Protein AF-A0A6B1E5H9-F1 (afdb_monomer_lite)

Sequence (267 aa):
MAIDSIIEFDCAPKRALSAAGIVQRLKERAQAESVIASHRASDDQRPIAEMHFEFSRSTPGNPGAIQLIAVSDVLEYASDLDDYARHCQACPASRGIAYGCVGFVRYPISALAENWLLERLPVPDEPLVWLLLKQGIQKLGYDGASLRALRQSDANRSYFELAAAPRRRLGELRVSGDQALEMILGVGERIIPNHSGILLLFFGAIDRDLEAQQIQEISSYAPDIRQRAAFTLDLPANPDGCIRELAALFHALYVAWKLNVPLFIDA

Secondary structure (DSSP, 8-state):
-EEEEEE----HHHHHH-HHHHHHHHHHHHHHHHHHHHHHHTT----GGG-EEEEE--BTTB---EEEEEHHHHHHHHHHHHHHHGGGTT-GGGTTSTTTTEEEEESSBPHHHHHHHHHHS--TTSHHHHHHHHHHHHHHT--SHHHHHHHHSTTHHHHBS-SS--EEEETTEEEEHHHHHHHHHTT-SEE-HHHHHHHHHHTTSS-----HHHHHHHHTT-HHHHHHPPP--PPPSS--HHHHHHHHHHHHHHHHHHHT-PEEEE-

pLDDT: mean 91.17, std 8.91, range [44.0, 98.44]

Radius of gyration: 20.64 Å; chains: 1; bounding box: 45×46×61 Å

Foldseek 3Di:
DWKKKAQPDDFPCCVVQNPVSLVQLVVLLVVLVVQVVVCVVVVNPDDQQPDWDWDWDDDPPDRGDTDIDRSVVSVVSSCSQVVCQVRLCPPLCLVRGRRLSMAIFAPQQEPQQLVLQQVQFDACVLVLLNVVVVCCCVVVVLPLPVVLVCLVDPCNRGHHPDSAWDWDDRDPDIDTSSSSVCLVAVPDQKDFLLSLLSNCQRRVQWDSPDDPVLNVCSNDVNLVSLVPIHGDHDDDPDHDPNNVRVSSVNVSSSSSNNVRTIMGIDD

Structure (mmCIF, N/CA/C/O backbone):
data_AF-A0A6B1E5H9-F1
#
_entry.id   AF-A0A6B1E5H9-F1
#
loop_
_atom_site.group_PDB
_atom_site.id
_atom_site.type_symbol
_atom_site.label_atom_id
_atom_site.label_alt_id
_atom_site.label_comp_id
_atom_site.label_asym_id
_atom_site.label_entity_id
_atom_site.label_seq_id
_atom_site.pdbx_PDB_ins_code
_atom_site.Cartn_x
_atom_site.Cartn_y
_atom_site.Cartn_z
_atom_site.occupancy
_atom_site.B_iso_or_equiv
_atom_site.auth_seq_id
_atom_site.auth_comp_id
_atom_site.auth_asym_id
_atom_site.auth_atom_id
_atom_site.pdbx_PDB_model_num
ATOM 1 N N . MET A 1 1 ? 3.472 8.662 -11.910 1.00 78.75 1 MET A N 1
ATOM 2 C CA . MET A 1 1 ? 3.939 8.750 -10.509 1.00 78.75 1 MET A CA 1
ATOM 3 C C . MET A 1 1 ? 3.115 7.783 -9.677 1.00 78.75 1 MET A C 1
ATOM 5 O O . MET A 1 1 ? 1.982 7.502 -10.060 1.00 78.75 1 MET A O 1
ATOM 9 N N . ALA A 1 2 ? 3.685 7.238 -8.611 1.00 91.62 2 ALA A N 1
ATOM 10 C CA . ALA A 1 2 ? 3.017 6.278 -7.743 1.00 91.62 2 ALA A CA 1
ATOM 11 C C . ALA A 1 2 ? 3.593 6.387 -6.332 1.00 91.62 2 ALA A C 1
ATOM 13 O O . ALA A 1 2 ? 4.738 6.809 -6.188 1.00 91.62 2 ALA A O 1
ATOM 14 N N . ILE A 1 3 ? 2.799 5.977 -5.352 1.00 93.94 3 ILE A N 1
ATOM 15 C CA . ILE A 1 3 ? 3.240 5.703 -3.992 1.00 93.94 3 ILE A CA 1
ATOM 16 C C . ILE A 1 3 ? 3.865 4.315 -4.002 1.00 93.94 3 ILE A C 1
ATOM 18 O O . ILE A 1 3 ? 3.159 3.347 -4.298 1.00 93.94 3 ILE A O 1
ATOM 22 N N . ASP A 1 4 ? 5.144 4.193 -3.678 1.00 95.25 4 ASP A N 1
ATOM 23 C CA . ASP A 1 4 ? 5.790 2.893 -3.537 1.00 95.25 4 ASP A CA 1
ATOM 24 C C . ASP A 1 4 ? 5.669 2.386 -2.102 1.00 95.25 4 ASP A C 1
ATOM 26 O O . ASP A 1 4 ? 5.703 3.148 -1.138 1.00 95.25 4 ASP A O 1
ATOM 30 N N . SER A 1 5 ? 5.567 1.069 -1.952 1.00 96.81 5 SER A N 1
ATOM 31 C CA . SER A 1 5 ? 5.588 0.400 -0.655 1.00 96.81 5 SER A CA 1
ATOM 32 C C . SER A 1 5 ? 6.536 -0.789 -0.675 1.00 96.81 5 SER A C 1
ATOM 34 O O . SER A 1 5 ? 6.586 -1.540 -1.653 1.00 96.81 5 SER A O 1
ATOM 36 N N . ILE A 1 6 ? 7.302 -0.971 0.401 1.00 97.50 6 ILE A N 1
ATOM 37 C CA . ILE A 1 6 ? 8.282 -2.054 0.519 1.00 97.50 6 ILE A CA 1
ATOM 38 C C . ILE A 1 6 ? 8.228 -2.646 1.923 1.00 97.50 6 ILE A C 1
ATOM 40 O O . ILE A 1 6 ? 8.465 -1.960 2.913 1.00 97.50 6 ILE A O 1
ATOM 44 N N . ILE A 1 7 ? 7.983 -3.949 2.031 1.00 97.94 7 ILE A N 1
ATOM 45 C CA . ILE A 1 7 ? 8.100 -4.664 3.310 1.00 97.94 7 ILE A CA 1
ATOM 46 C C . ILE A 1 7 ? 9.591 -4.766 3.654 1.00 97.94 7 ILE A C 1
ATOM 48 O O . ILE A 1 7 ? 10.312 -5.435 2.917 1.00 97.94 7 ILE A O 1
ATOM 52 N N . GLU A 1 8 ? 10.090 -4.184 4.749 1.00 96.06 8 GLU A N 1
ATOM 53 C CA . GLU A 1 8 ? 11.527 -4.161 5.114 1.00 96.06 8 GLU A CA 1
ATOM 54 C C . GLU A 1 8 ? 12.036 -5.499 5.710 1.00 96.06 8 GLU A C 1
ATOM 56 O O . GLU A 1 8 ? 12.814 -5.545 6.656 1.00 96.06 8 GLU A O 1
ATOM 61 N N . PHE A 1 9 ? 11.608 -6.631 5.145 1.00 96.56 9 PHE A N 1
ATOM 62 C CA . PHE A 1 9 ? 12.118 -7.957 5.502 1.00 96.56 9 PHE A CA 1
ATOM 63 C C . PHE A 1 9 ? 13.526 -8.183 4.935 1.00 96.56 9 PHE A C 1
ATOM 65 O O . PHE A 1 9 ? 13.703 -8.087 3.715 1.00 96.56 9 PHE A O 1
ATOM 72 N N . ASP A 1 10 ? 14.493 -8.515 5.795 1.00 96.38 10 ASP A N 1
ATOM 73 C CA . ASP A 1 10 ? 15.880 -8.791 5.407 1.00 96.38 10 ASP A CA 1
ATOM 74 C C . ASP A 1 10 ? 15.991 -10.113 4.628 1.00 96.38 10 ASP A C 1
ATOM 76 O O . ASP A 1 10 ? 15.693 -11.199 5.128 1.00 96.38 10 ASP A O 1
ATOM 80 N N . CYS A 1 11 ? 16.417 -10.027 3.369 1.00 96.44 11 CYS A N 1
ATOM 81 C CA . CYS A 1 11 ? 16.539 -11.170 2.474 1.00 96.44 11 CYS A CA 1
ATOM 82 C C . CYS A 1 11 ? 17.721 -11.004 1.513 1.00 96.44 11 CYS A C 1
ATOM 84 O O . CYS A 1 11 ? 18.182 -9.892 1.252 1.00 96.44 11 CYS A O 1
ATOM 86 N N . ALA A 1 12 ? 18.198 -12.119 0.948 1.00 96.44 12 ALA A N 1
ATOM 87 C CA . ALA A 1 12 ? 19.352 -12.122 0.047 1.00 96.44 12 ALA A CA 1
ATOM 88 C C . ALA A 1 12 ? 19.237 -11.118 -1.125 1.00 96.44 12 ALA A C 1
ATOM 90 O O . ALA A 1 12 ? 20.191 -10.361 -1.307 1.00 96.44 12 ALA A O 1
ATOM 91 N N . PRO A 1 13 ? 18.095 -11.008 -1.844 1.00 96.19 13 PRO A N 1
ATOM 92 C CA . PRO A 1 13 ? 17.944 -10.007 -2.900 1.00 96.19 13 PRO A CA 1
ATOM 93 C C . PRO A 1 13 ? 18.160 -8.569 -2.412 1.00 96.19 13 PRO A C 1
ATOM 95 O O . PRO A 1 13 ? 18.855 -7.800 -3.063 1.00 96.19 13 PRO A O 1
ATOM 98 N N . LYS A 1 14 ? 17.614 -8.195 -1.245 1.00 96.50 14 LYS A N 1
ATOM 99 C CA . LYS A 1 14 ? 17.758 -6.829 -0.711 1.00 96.50 14 LYS A CA 1
ATOM 100 C C . LYS A 1 14 ? 19.159 -6.538 -0.198 1.00 96.50 14 LYS A C 1
ATOM 102 O O . LYS A 1 14 ? 19.592 -5.398 -0.292 1.00 96.50 14 LYS A O 1
ATOM 107 N N . ARG A 1 15 ? 19.880 -7.537 0.314 1.00 96.88 15 ARG A N 1
ATOM 108 C CA . ARG A 1 15 ? 21.292 -7.359 0.688 1.00 96.88 15 ARG A CA 1
ATOM 109 C C . ARG A 1 15 ? 22.194 -7.183 -0.531 1.00 96.88 15 ARG A C 1
ATOM 111 O O . ARG A 1 15 ? 23.156 -6.433 -0.450 1.00 96.88 15 ARG A O 1
ATOM 118 N N . ALA A 1 16 ? 21.877 -7.854 -1.638 1.00 97.00 16 ALA A N 1
ATOM 119 C CA . ALA A 1 16 ? 22.653 -7.763 -2.871 1.00 97.00 16 ALA A CA 1
ATOM 120 C C . ALA A 1 16 ? 22.344 -6.490 -3.677 1.00 97.00 16 ALA A C 1
ATOM 122 O O . ALA A 1 16 ? 23.260 -5.805 -4.117 1.00 97.00 16 ALA A O 1
ATOM 123 N N . LEU A 1 17 ? 21.059 -6.163 -3.850 1.00 96.19 17 LEU A N 1
ATOM 124 C CA . LEU A 1 17 ? 20.602 -5.123 -4.780 1.00 96.19 17 LEU A CA 1
ATOM 125 C C . LEU A 1 17 ? 20.075 -3.855 -4.096 1.00 96.19 17 LEU A C 1
ATOM 127 O O . LEU A 1 17 ? 19.784 -2.879 -4.785 1.00 96.19 17 LEU A O 1
ATOM 131 N N . SER A 1 18 ? 19.959 -3.840 -2.762 1.00 96.00 18 SER A N 1
ATOM 132 C CA . SER A 1 18 ? 19.206 -2.851 -1.966 1.00 96.00 18 SER A CA 1
ATOM 133 C C . SER A 1 18 ? 17.694 -2.839 -2.248 1.00 96.00 18 SER A C 1
ATOM 135 O O . SER A 1 18 ? 17.225 -3.267 -3.300 1.00 96.00 18 SER A O 1
ATOM 137 N N . ALA A 1 19 ? 16.896 -2.335 -1.301 1.00 93.19 19 ALA A N 1
ATOM 138 C CA . ALA A 1 19 ? 15.452 -2.180 -1.502 1.00 93.19 19 ALA A CA 1
ATOM 139 C C . ALA A 1 19 ? 15.137 -1.183 -2.634 1.00 93.19 19 ALA A C 1
ATOM 141 O O . ALA A 1 19 ? 14.366 -1.504 -3.536 1.00 93.19 19 ALA A O 1
ATOM 142 N N . ALA A 1 20 ? 15.790 -0.017 -2.627 1.00 91.94 20 ALA A N 1
ATOM 143 C CA . ALA A 1 20 ? 15.623 1.007 -3.658 1.00 91.94 20 ALA A CA 1
ATOM 144 C C . ALA A 1 20 ? 16.082 0.514 -5.042 1.00 91.94 20 ALA A C 1
ATOM 146 O O . ALA A 1 20 ? 15.391 0.729 -6.034 1.00 91.94 20 ALA A O 1
ATOM 147 N N . GLY A 1 21 ? 17.203 -0.211 -5.112 1.00 94.38 21 GLY A N 1
ATOM 148 C CA . GLY A 1 21 ? 17.705 -0.773 -6.369 1.00 94.38 21 GLY A CA 1
ATOM 149 C C . GLY A 1 21 ? 16.797 -1.852 -6.965 1.00 94.38 21 GLY A C 1
ATOM 150 O O . GLY A 1 21 ? 16.719 -1.958 -8.189 1.00 94.38 21 GLY A O 1
ATOM 151 N N . ILE A 1 22 ? 16.069 -2.610 -6.133 1.00 95.94 22 ILE A N 1
ATOM 152 C CA . ILE A 1 22 ? 15.014 -3.525 -6.600 1.00 95.94 22 ILE A CA 1
ATOM 153 C C . ILE A 1 22 ? 13.834 -2.737 -7.174 1.00 95.94 22 ILE A C 1
ATOM 155 O O . ILE A 1 22 ? 13.389 -3.045 -8.277 1.00 95.94 22 ILE A O 1
ATOM 159 N N . VAL A 1 23 ? 13.334 -1.720 -6.458 1.00 94.44 23 VAL A N 1
ATOM 160 C CA . VAL A 1 23 ? 12.215 -0.885 -6.939 1.00 94.44 23 VAL A CA 1
ATOM 161 C C . VAL A 1 23 ? 12.555 -0.236 -8.275 1.00 94.44 23 VAL A C 1
ATOM 163 O O . VAL A 1 23 ? 11.749 -0.301 -9.202 1.00 94.44 23 VAL A O 1
ATOM 166 N N . GLN A 1 24 ? 13.756 0.330 -8.398 1.00 93.25 24 GLN A N 1
ATOM 167 C CA . GLN A 1 24 ? 14.201 0.977 -9.627 1.00 93.25 24 GLN A CA 1
ATOM 168 C C . GLN A 1 24 ? 14.205 0.001 -10.810 1.00 93.25 24 GLN A C 1
ATOM 170 O O . GLN A 1 24 ? 13.576 0.285 -11.826 1.00 93.25 24 GLN A O 1
ATOM 175 N N . ARG A 1 25 ? 14.814 -1.184 -10.654 1.00 95.94 25 ARG A N 1
ATOM 176 C CA . ARG A 1 25 ? 14.842 -2.221 -11.702 1.00 95.94 25 ARG A CA 1
ATOM 177 C C . ARG A 1 25 ? 13.448 -2.707 -12.093 1.00 95.94 25 ARG A C 1
ATOM 179 O O . ARG A 1 25 ? 13.190 -2.930 -13.271 1.00 95.94 25 ARG A O 1
ATOM 186 N N . LEU A 1 26 ? 12.538 -2.862 -11.127 1.00 95.31 26 LEU A N 1
ATOM 187 C CA . LEU A 1 26 ? 11.151 -3.253 -11.409 1.00 95.31 26 LEU A CA 1
ATOM 188 C C . LEU A 1 26 ? 10.418 -2.180 -12.222 1.00 95.31 26 LEU A C 1
ATOM 190 O O . LEU A 1 26 ? 9.725 -2.513 -13.183 1.00 95.31 26 LEU A O 1
ATOM 194 N N . LYS A 1 27 ? 10.582 -0.901 -11.862 1.00 91.81 27 LYS A N 1
ATOM 195 C CA . LYS A 1 27 ? 9.988 0.225 -12.599 1.00 91.81 27 LYS A CA 1
ATOM 196 C C . LYS A 1 27 ? 10.536 0.318 -14.017 1.00 91.81 27 LYS A C 1
ATOM 198 O O . LYS A 1 27 ? 9.766 0.457 -14.961 1.00 91.81 27 LYS A O 1
ATOM 203 N N . GLU A 1 28 ? 11.849 0.211 -14.155 1.00 91.75 28 GLU A N 1
ATOM 204 C CA . GLU A 1 28 ? 12.548 0.251 -15.435 1.00 91.75 28 GLU A CA 1
ATOM 205 C C . GLU A 1 28 ? 12.142 -0.908 -16.352 1.00 91.75 28 GLU A C 1
ATOM 207 O O . GLU A 1 28 ? 11.804 -0.676 -17.513 1.00 91.75 28 GLU A O 1
ATOM 212 N N . ARG A 1 29 ? 12.053 -2.133 -15.817 1.00 94.38 29 ARG A N 1
ATOM 213 C CA . ARG A 1 29 ? 11.527 -3.296 -16.547 1.00 94.38 29 ARG A CA 1
ATOM 214 C C . ARG A 1 29 ? 10.095 -3.059 -17.023 1.00 94.38 29 ARG A C 1
ATOM 216 O O . ARG A 1 29 ? 9.818 -3.212 -18.208 1.00 94.38 29 ARG A O 1
ATOM 223 N N . ALA A 1 30 ? 9.203 -2.627 -16.129 1.00 92.00 30 ALA A N 1
ATOM 224 C CA . ALA A 1 30 ? 7.807 -2.357 -16.475 1.00 92.00 30 ALA A CA 1
ATOM 225 C C . ALA A 1 30 ? 7.672 -1.237 -17.525 1.00 92.00 30 ALA A C 1
ATOM 227 O O . ALA A 1 30 ? 6.811 -1.298 -18.406 1.00 92.00 30 ALA A O 1
ATOM 228 N N . GLN A 1 31 ? 8.531 -0.216 -17.461 1.00 89.81 31 GLN A N 1
ATOM 229 C CA . GLN A 1 31 ? 8.586 0.848 -18.461 1.00 89.81 31 GLN A CA 1
ATOM 230 C C . GLN A 1 31 ? 9.053 0.316 -19.821 1.00 89.81 31 GLN A C 1
ATOM 232 O O . GLN A 1 31 ? 8.395 0.588 -20.826 1.00 89.81 31 GLN A O 1
ATOM 237 N N . ALA A 1 32 ? 10.139 -0.458 -19.858 1.00 92.00 32 ALA A N 1
ATOM 238 C CA . ALA A 1 32 ? 10.649 -1.087 -21.075 1.00 92.00 32 ALA A CA 1
ATOM 239 C C . ALA A 1 32 ? 9.591 -1.993 -21.729 1.00 92.00 32 ALA A C 1
ATOM 241 O O . ALA A 1 32 ? 9.325 -1.872 -22.925 1.00 92.00 32 ALA A O 1
ATOM 242 N N . GLU A 1 33 ? 8.923 -2.838 -20.941 1.00 93.25 33 GLU A N 1
ATOM 243 C CA . GLU A 1 33 ? 7.838 -3.711 -21.406 1.00 93.25 33 GLU A CA 1
ATOM 244 C C . GLU A 1 33 ? 6.652 -2.915 -21.971 1.00 93.25 33 GLU A C 1
ATOM 246 O O . GLU A 1 33 ? 6.115 -3.270 -23.022 1.00 93.25 33 GLU A O 1
ATOM 251 N N . SER A 1 34 ? 6.273 -1.808 -21.324 1.00 90.69 34 SER A N 1
ATOM 252 C CA . SER A 1 34 ? 5.212 -0.913 -21.803 1.00 90.69 34 SER A CA 1
ATOM 253 C C . SER A 1 34 ? 5.567 -0.254 -23.143 1.00 90.69 34 SER A C 1
ATOM 255 O O . SER A 1 34 ? 4.739 -0.210 -24.057 1.00 90.69 34 SER A O 1
ATOM 257 N N . VAL A 1 35 ? 6.815 0.205 -23.299 1.00 89.62 35 VAL A N 1
ATOM 258 C CA . VAL A 1 35 ? 7.318 0.765 -24.566 1.00 89.62 35 VAL A CA 1
ATOM 259 C C . VAL A 1 35 ? 7.267 -0.292 -25.668 1.00 89.62 35 VAL A C 1
ATOM 261 O O . VAL A 1 35 ? 6.694 -0.035 -26.728 1.00 89.62 35 VAL A O 1
ATOM 264 N N . ILE A 1 36 ? 7.780 -1.499 -25.406 1.00 91.62 36 ILE A N 1
ATOM 265 C CA . ILE A 1 36 ? 7.728 -2.615 -26.362 1.00 91.62 36 ILE A CA 1
ATOM 266 C C . ILE A 1 36 ? 6.278 -2.899 -26.767 1.00 91.62 36 ILE A C 1
ATOM 268 O O . ILE A 1 36 ? 5.980 -2.971 -27.959 1.00 91.62 36 ILE A O 1
ATOM 272 N N . ALA A 1 37 ? 5.365 -3.019 -25.800 1.00 91.94 37 ALA A N 1
ATOM 273 C CA . ALA A 1 37 ? 3.955 -3.287 -26.069 1.00 91.94 37 ALA A CA 1
ATOM 274 C C . ALA A 1 37 ? 3.314 -2.202 -26.952 1.00 91.94 37 ALA A C 1
ATOM 276 O O . ALA A 1 37 ? 2.584 -2.530 -27.887 1.00 91.94 37 ALA A O 1
ATOM 277 N N . SER A 1 38 ? 3.630 -0.926 -26.710 1.00 90.31 38 SER A N 1
ATOM 278 C CA . SER A 1 38 ? 3.152 0.206 -27.516 1.00 90.31 38 SER A CA 1
ATOM 279 C C . SER A 1 38 ? 3.655 0.158 -28.968 1.00 90.31 38 SER A C 1
ATOM 281 O O . SER A 1 38 ? 2.870 0.315 -29.909 1.00 90.31 38 SER A O 1
ATOM 283 N N . HIS A 1 39 ? 4.945 -0.138 -29.172 1.00 89.50 39 HIS A N 1
ATOM 284 C CA . HIS A 1 39 ? 5.515 -0.323 -30.512 1.00 89.50 39 HIS A CA 1
ATOM 285 C C . HIS A 1 39 ? 4.840 -1.480 -31.253 1.00 89.50 39 HIS A C 1
ATOM 287 O O . HIS A 1 39 ? 4.402 -1.319 -32.393 1.00 89.50 39 HIS A O 1
ATOM 293 N N . ARG A 1 40 ? 4.677 -2.629 -30.588 1.00 91.94 40 ARG A N 1
ATOM 294 C CA . ARG A 1 40 ? 4.017 -3.801 -31.184 1.00 91.94 40 ARG A CA 1
ATOM 295 C C . ARG A 1 40 ? 2.547 -3.539 -31.513 1.00 91.94 40 ARG A C 1
ATOM 297 O O . ARG A 1 40 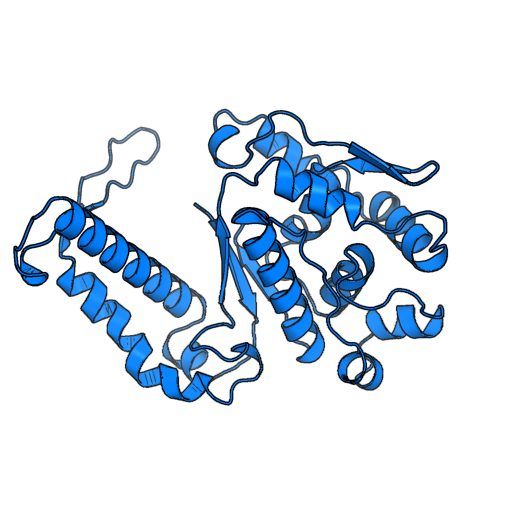? 2.079 -3.995 -32.550 1.00 91.94 40 ARG A O 1
ATOM 304 N N . ALA A 1 41 ? 1.835 -2.772 -30.687 1.00 92.81 41 ALA A N 1
ATOM 305 C CA . ALA A 1 41 ? 0.462 -2.349 -30.977 1.00 92.81 41 ALA A CA 1
ATOM 306 C C . ALA A 1 41 ? 0.364 -1.432 -32.212 1.00 92.81 41 ALA A C 1
ATOM 308 O O . ALA A 1 41 ? -0.686 -1.374 -32.848 1.00 92.81 41 ALA A O 1
ATOM 309 N N . SER A 1 42 ? 1.459 -0.756 -32.567 1.00 91.62 42 SER A N 1
ATOM 310 C CA . SER A 1 42 ? 1.578 0.096 -33.757 1.00 91.62 42 SER A CA 1
ATOM 311 C C . SER A 1 42 ? 2.140 -0.646 -34.982 1.00 91.62 42 SER A C 1
ATOM 313 O O . SER A 1 42 ? 2.529 -0.002 -35.951 1.00 91.62 42 SER A O 1
ATOM 315 N N . ASP A 1 43 ? 2.209 -1.983 -34.927 1.00 91.75 43 ASP A N 1
ATOM 316 C CA . ASP A 1 43 ? 2.815 -2.866 -35.938 1.00 91.75 43 ASP A CA 1
ATOM 317 C C . ASP A 1 43 ? 4.293 -2.560 -36.257 1.00 91.75 43 ASP A C 1
ATOM 319 O O . ASP A 1 43 ? 4.824 -2.892 -37.317 1.00 91.75 43 ASP A O 1
ATOM 323 N N . ASP A 1 44 ? 5.006 -1.942 -35.313 1.00 91.25 44 ASP A N 1
ATOM 324 C CA . ASP A 1 44 ? 6.452 -1.787 -35.403 1.00 91.25 44 ASP A CA 1
ATOM 325 C C . ASP A 1 44 ? 7.113 -3.111 -35.009 1.00 91.25 44 ASP A C 1
ATOM 327 O O . ASP A 1 44 ? 7.058 -3.518 -33.846 1.00 91.25 44 ASP A O 1
ATOM 331 N N . GLN A 1 45 ? 7.733 -3.790 -35.980 1.00 91.00 45 GLN A N 1
ATOM 332 C CA . GLN A 1 45 ? 8.385 -5.097 -35.816 1.00 91.00 45 GLN A CA 1
ATOM 333 C C . GLN A 1 45 ? 9.904 -5.006 -35.605 1.00 91.00 45 GLN A C 1
ATOM 335 O O . GLN A 1 45 ? 10.587 -6.033 -35.615 1.00 91.00 45 GLN A O 1
ATOM 340 N N . ARG A 1 46 ? 10.459 -3.805 -35.382 1.00 91.00 46 ARG A N 1
ATOM 341 C CA . ARG A 1 46 ? 11.905 -3.654 -35.155 1.00 91.00 46 ARG A CA 1
ATOM 342 C C . ARG A 1 46 ? 12.395 -4.487 -33.955 1.00 91.00 46 ARG A C 1
ATOM 344 O O . ARG A 1 46 ? 11.627 -4.712 -33.006 1.00 91.00 46 ARG A O 1
ATOM 351 N N . PRO A 1 47 ? 13.647 -4.977 -33.967 1.00 91.38 47 PRO A N 1
ATOM 352 C CA . PRO A 1 47 ? 14.259 -5.637 -32.815 1.00 91.38 47 PRO A CA 1
ATOM 353 C C . PRO A 1 47 ? 14.280 -4.736 -31.572 1.00 91.38 47 PRO A C 1
ATOM 355 O O . PRO A 1 47 ? 14.394 -3.520 -31.685 1.00 91.38 47 PRO A O 1
ATOM 358 N N . ILE A 1 48 ? 14.233 -5.332 -30.374 1.00 88.81 48 ILE A N 1
ATOM 359 C CA . ILE A 1 48 ? 14.275 -4.587 -29.096 1.00 88.81 48 ILE A CA 1
ATOM 360 C C . ILE A 1 48 ? 15.537 -3.712 -28.994 1.00 88.81 48 ILE A C 1
ATOM 362 O O . ILE A 1 48 ? 15.466 -2.601 -28.484 1.00 88.81 48 ILE A O 1
ATOM 366 N N . ALA A 1 49 ? 16.664 -4.175 -29.544 1.00 89.00 49 ALA A N 1
ATOM 367 C CA . ALA A 1 49 ? 17.926 -3.432 -29.584 1.00 89.00 49 ALA A CA 1
ATOM 368 C C . ALA A 1 49 ? 17.859 -2.115 -30.385 1.00 89.00 49 ALA A C 1
ATOM 370 O O . ALA A 1 49 ? 18.720 -1.258 -30.231 1.00 89.00 49 ALA A O 1
ATOM 371 N N . GLU A 1 50 ? 16.850 -1.940 -31.242 1.00 87.62 50 GLU A N 1
ATOM 372 C CA . GLU A 1 50 ? 16.643 -0.716 -32.027 1.00 87.62 50 GLU A CA 1
ATOM 373 C C . GLU A 1 50 ? 15.575 0.203 -31.411 1.00 87.62 50 GLU A C 1
ATOM 375 O O . GLU A 1 50 ? 15.350 1.321 -31.891 1.00 87.62 50 GLU A O 1
ATOM 380 N N . MET A 1 51 ? 14.903 -0.246 -30.346 1.00 88.94 51 MET A N 1
ATOM 381 C CA . MET A 1 51 ? 13.889 0.533 -29.646 1.00 88.94 51 MET A CA 1
ATOM 382 C C . MET A 1 51 ? 14.536 1.470 -28.634 1.00 88.94 51 MET A C 1
ATOM 384 O O . MET A 1 51 ? 15.403 1.080 -27.852 1.00 88.94 51 MET A O 1
ATOM 388 N N . HIS A 1 52 ? 14.058 2.708 -28.625 1.00 86.06 52 HIS A N 1
ATOM 389 C CA . HIS A 1 52 ? 14.534 3.750 -27.733 1.00 86.06 52 HIS A CA 1
ATOM 390 C C . HIS A 1 52 ? 13.349 4.533 -27.187 1.00 86.06 52 HIS A C 1
ATOM 392 O O . HIS A 1 52 ? 12.324 4.658 -27.859 1.00 86.06 52 HIS A O 1
ATOM 398 N N . PHE A 1 53 ? 13.505 5.106 -26.001 1.00 85.12 53 PHE A N 1
ATOM 399 C CA . PHE A 1 53 ? 12.576 6.112 -25.503 1.00 85.12 53 PHE A CA 1
ATOM 400 C C . PHE A 1 53 ? 13.327 7.348 -25.024 1.00 85.12 53 PHE A C 1
ATOM 402 O O . PHE A 1 53 ? 14.476 7.291 -24.583 1.00 85.12 53 PHE A O 1
ATOM 409 N N . GLU A 1 54 ? 12.654 8.485 -25.148 1.00 82.00 54 GLU A N 1
ATOM 410 C CA . GLU A 1 54 ? 13.161 9.771 -24.702 1.00 82.00 54 GLU A CA 1
ATOM 411 C C . GLU A 1 54 ? 12.859 9.948 -23.217 1.00 82.00 54 GLU A C 1
ATOM 413 O O . GLU A 1 54 ? 11.701 9.953 -22.792 1.00 82.00 54 GLU A O 1
ATOM 418 N N . PHE A 1 55 ? 13.908 10.108 -22.418 1.00 74.12 55 PHE A N 1
ATOM 419 C CA . PHE A 1 55 ? 13.793 10.518 -21.030 1.00 74.12 55 PHE A CA 1
ATOM 420 C C . PHE A 1 55 ? 14.133 12.003 -20.932 1.00 74.12 55 PHE A C 1
ATOM 422 O O . PHE A 1 55 ? 15.269 12.412 -21.178 1.00 74.12 55 PHE A O 1
ATOM 429 N N . SER A 1 56 ? 13.148 12.827 -20.575 1.00 67.69 56 SER A N 1
ATOM 430 C CA . SER A 1 56 ? 13.365 14.242 -20.282 1.00 67.69 56 SER A CA 1
ATOM 431 C C . SER A 1 56 ? 13.221 14.481 -18.781 1.00 67.69 56 SER A C 1
ATOM 433 O O . SER A 1 56 ? 12.189 14.202 -18.170 1.00 67.69 56 SER A O 1
ATOM 435 N N . ARG A 1 57 ? 14.286 14.991 -18.153 1.00 59.03 57 ARG A N 1
ATOM 436 C CA . ARG A 1 57 ? 14.259 15.403 -16.746 1.00 59.03 57 ARG A CA 1
ATOM 437 C C . ARG A 1 57 ? 14.167 16.920 -16.678 1.00 59.03 57 ARG A C 1
ATOM 439 O O . ARG A 1 57 ? 15.180 17.611 -16.674 1.00 59.03 57 ARG A O 1
ATOM 446 N N . SER A 1 58 ? 12.948 17.438 -16.651 1.00 51.06 58 SER A N 1
ATOM 447 C CA . SER A 1 58 ? 12.703 18.875 -16.536 1.00 51.06 58 SER A CA 1
ATOM 448 C C . SER A 1 58 ? 12.886 19.326 -15.087 1.00 51.06 58 SER A C 1
ATOM 450 O O . SER A 1 58 ? 12.129 18.913 -14.209 1.00 51.06 58 SER A O 1
ATOM 452 N N . THR A 1 59 ? 13.871 20.184 -14.823 1.00 50.12 59 THR A N 1
ATOM 453 C CA . THR A 1 59 ? 13.943 20.976 -13.585 1.00 50.12 59 THR A CA 1
ATOM 454 C C . THR A 1 59 ? 13.339 22.364 -13.824 1.00 50.12 59 THR A C 1
ATOM 456 O O . THR A 1 59 ? 13.408 22.877 -14.944 1.00 50.12 59 THR A O 1
ATOM 459 N N . PRO A 1 60 ? 12.739 23.012 -12.807 1.00 44.00 60 PRO A N 1
ATOM 460 C CA . PRO A 1 60 ? 12.186 24.355 -12.974 1.00 44.00 60 PRO A CA 1
ATOM 461 C C . PRO A 1 60 ? 13.277 25.331 -13.446 1.00 44.00 60 PRO A C 1
ATOM 463 O O . PRO A 1 60 ? 14.267 25.535 -12.749 1.00 44.00 60 PRO A O 1
ATOM 466 N N . GLY A 1 61 ? 13.110 25.917 -14.637 1.00 54.34 61 GLY A N 1
ATOM 467 C CA . GLY A 1 61 ? 14.027 26.916 -15.207 1.00 54.34 61 GLY A CA 1
ATOM 468 C C . GLY A 1 61 ? 15.061 26.399 -16.215 1.00 54.34 61 GLY A C 1
ATOM 469 O O . GLY A 1 61 ? 15.760 27.219 -16.807 1.00 54.34 61 GLY A O 1
ATOM 470 N N . ASN A 1 62 ? 15.144 25.088 -16.464 1.00 56.31 62 ASN A N 1
ATOM 471 C CA . ASN A 1 62 ? 15.973 24.538 -17.539 1.00 56.31 62 ASN A CA 1
ATOM 472 C C . ASN A 1 62 ? 15.199 23.429 -18.273 1.00 56.31 62 ASN A C 1
ATOM 474 O O . ASN A 1 62 ? 14.878 22.418 -17.640 1.00 56.31 62 ASN A O 1
ATOM 478 N N . PRO A 1 63 ? 14.857 23.583 -19.569 1.00 57.22 63 PRO A N 1
ATOM 479 C CA . PRO A 1 63 ? 14.331 22.465 -20.341 1.00 57.22 63 PRO A CA 1
ATOM 480 C C . PRO A 1 63 ? 15.402 21.371 -20.348 1.00 57.22 63 PRO A C 1
ATOM 482 O O . PRO A 1 63 ? 16.482 21.545 -20.908 1.00 57.22 63 PRO A O 1
ATOM 485 N N . GLY A 1 64 ? 15.134 20.283 -19.626 1.00 58.16 64 GLY A N 1
ATOM 486 C CA . GLY A 1 64 ? 16.098 19.212 -19.416 1.00 58.16 64 GLY A CA 1
ATOM 487 C C . GLY A 1 64 ? 16.622 18.657 -20.735 1.00 58.16 64 GLY A C 1
ATOM 488 O O . GLY A 1 64 ? 15.895 18.602 -21.726 1.00 58.16 64 GLY A O 1
ATOM 489 N N . ALA A 1 65 ? 17.882 18.221 -20.739 1.00 66.56 65 ALA A N 1
ATOM 490 C CA . ALA A 1 65 ? 18.425 17.481 -21.868 1.00 66.56 65 ALA A CA 1
ATOM 491 C C . ALA A 1 65 ? 17.575 16.221 -22.099 1.00 66.56 65 ALA A C 1
ATOM 493 O O . ALA A 1 65 ? 17.334 15.453 -21.165 1.00 66.56 65 ALA A O 1
ATOM 494 N N . ILE A 1 66 ? 17.108 16.033 -23.335 1.00 74.69 66 ILE A N 1
ATOM 495 C CA . ILE A 1 66 ? 16.468 14.789 -23.757 1.00 74.69 66 ILE A CA 1
ATOM 496 C C . ILE A 1 66 ? 17.575 13.747 -23.873 1.00 74.69 66 ILE A C 1
ATOM 498 O O . ILE A 1 66 ? 18.481 13.888 -24.696 1.00 74.69 66 ILE A O 1
ATOM 502 N N . GLN A 1 67 ? 17.515 12.720 -23.032 1.00 80.00 67 GLN A N 1
ATOM 503 C CA . GLN A 1 67 ? 18.402 11.573 -23.129 1.00 80.00 67 GLN A CA 1
ATOM 504 C C . GLN A 1 67 ? 17.662 10.445 -23.841 1.00 80.00 67 GLN A C 1
ATOM 506 O O . GLN A 1 67 ? 16.589 10.023 -23.411 1.00 80.00 67 GLN A O 1
ATOM 511 N N . LEU A 1 68 ? 18.238 9.963 -24.938 1.00 83.19 68 LEU A N 1
ATOM 512 C CA . LEU A 1 68 ? 17.755 8.773 -25.622 1.00 83.19 68 LEU A CA 1
ATOM 513 C C . LEU A 1 68 ? 18.281 7.545 -24.865 1.00 83.19 68 LEU A C 1
ATOM 515 O O . LEU A 1 68 ? 19.495 7.403 -24.711 1.00 83.19 68 LEU A O 1
ATOM 519 N N . ILE A 1 69 ? 17.389 6.690 -24.367 1.00 86.00 69 ILE A N 1
ATOM 520 C CA . ILE A 1 69 ? 17.753 5.466 -23.639 1.00 86.00 69 ILE A CA 1
ATOM 521 C C . ILE A 1 69 ? 17.341 4.260 -24.485 1.00 86.00 69 ILE A C 1
ATOM 523 O O . ILE A 1 69 ? 16.193 4.181 -24.931 1.00 86.00 69 ILE A O 1
ATOM 527 N N . ALA A 1 70 ? 18.275 3.336 -24.720 1.00 90.94 70 ALA A N 1
ATOM 528 C CA . ALA A 1 70 ? 18.004 2.092 -25.432 1.00 90.94 70 ALA A CA 1
ATOM 529 C C . ALA A 1 70 ? 17.237 1.115 -24.532 1.00 90.94 70 ALA A C 1
ATOM 531 O O . ALA A 1 70 ? 17.586 0.909 -23.369 1.00 90.94 70 ALA A O 1
ATOM 532 N N . VAL A 1 71 ? 16.189 0.489 -25.071 1.00 91.25 71 VAL A N 1
ATOM 533 C CA . VAL A 1 71 ? 15.360 -0.467 -24.316 1.00 91.25 71 VAL A CA 1
ATOM 534 C C . VAL A 1 71 ? 16.168 -1.702 -23.899 1.00 91.25 71 VAL A C 1
ATOM 536 O O . VAL A 1 71 ? 15.928 -2.252 -22.825 1.00 91.25 71 VAL A O 1
ATOM 539 N N . SER A 1 72 ? 17.147 -2.117 -24.710 1.00 92.38 72 SER A N 1
ATOM 540 C CA . SER A 1 72 ? 18.059 -3.223 -24.390 1.00 92.38 72 SER A CA 1
ATOM 541 C C . SER A 1 72 ? 18.819 -2.999 -23.088 1.00 92.38 72 SER A C 1
ATOM 543 O O . SER A 1 72 ? 18.840 -3.892 -22.249 1.00 92.38 72 SER A O 1
ATOM 545 N N . ASP A 1 73 ? 19.377 -1.805 -22.899 1.00 92.50 73 ASP A N 1
ATOM 546 C CA . ASP A 1 73 ? 20.240 -1.484 -21.758 1.00 92.50 73 ASP A CA 1
ATOM 547 C C . ASP A 1 73 ? 19.433 -1.505 -20.455 1.00 92.50 73 ASP A C 1
ATOM 549 O O . ASP A 1 73 ? 19.894 -1.973 -19.415 1.00 92.50 73 ASP A O 1
ATOM 553 N N . VAL A 1 74 ? 18.179 -1.049 -20.529 1.00 92.31 74 VAL A N 1
ATOM 554 C CA . VAL A 1 74 ? 17.227 -1.070 -19.412 1.00 92.31 74 VAL A CA 1
ATOM 555 C C . VAL A 1 74 ? 16.860 -2.505 -19.034 1.00 92.31 74 VAL A C 1
ATOM 557 O O . VAL A 1 74 ? 16.824 -2.849 -17.852 1.00 92.31 74 VAL A O 1
ATOM 560 N N . LEU A 1 75 ? 16.601 -3.363 -20.025 1.00 93.62 75 LEU A N 1
ATOM 561 C CA . LEU A 1 75 ? 16.301 -4.774 -19.775 1.00 93.62 75 LEU A CA 1
ATOM 562 C C . LEU A 1 75 ? 17.518 -5.531 -19.238 1.00 93.62 75 LEU A C 1
ATOM 564 O O . LEU A 1 75 ? 17.356 -6.358 -18.343 1.00 93.62 75 LEU A O 1
ATOM 568 N N . GLU A 1 76 ? 18.718 -5.230 -19.735 1.00 94.44 76 GLU A N 1
ATOM 569 C CA . GLU A 1 76 ? 19.969 -5.803 -19.236 1.00 94.44 76 GLU A CA 1
ATOM 570 C C . GLU A 1 76 ? 20.210 -5.403 -17.778 1.00 94.44 76 GLU A C 1
ATOM 572 O O . GLU A 1 76 ? 20.411 -6.272 -16.933 1.00 94.44 76 GLU A O 1
ATOM 577 N N . TYR A 1 77 ? 20.071 -4.122 -17.435 1.00 93.00 77 TYR A N 1
ATOM 578 C CA . TYR A 1 77 ? 20.171 -3.671 -16.046 1.00 93.00 77 TYR A CA 1
ATOM 579 C C . TYR A 1 77 ? 19.117 -4.318 -15.133 1.00 93.00 77 TYR A C 1
ATOM 581 O O . TYR A 1 77 ? 19.396 -4.703 -13.992 1.00 93.00 77 TYR A O 1
ATOM 589 N N . ALA A 1 78 ? 17.889 -4.472 -15.632 1.00 95.19 78 ALA A N 1
ATOM 590 C CA . ALA A 1 78 ? 16.835 -5.136 -14.885 1.00 95.19 78 ALA A CA 1
ATOM 591 C C . ALA A 1 78 ? 17.045 -6.654 -14.767 1.00 95.19 78 ALA A C 1
ATOM 593 O O . ALA A 1 78 ? 16.447 -7.253 -13.871 1.00 95.19 78 ALA A O 1
ATOM 594 N N . SER A 1 79 ? 17.847 -7.285 -15.632 1.00 94.88 79 SER A N 1
ATOM 595 C CA . SER A 1 79 ? 18.081 -8.739 -15.642 1.00 94.88 79 SER A CA 1
ATOM 596 C C . SER A 1 79 ? 18.763 -9.248 -14.368 1.00 94.88 79 SER A C 1
ATOM 598 O O . SER A 1 79 ? 18.523 -10.388 -13.978 1.00 94.88 79 SER A O 1
ATOM 600 N N . ASP A 1 80 ? 19.454 -8.374 -13.622 1.00 94.31 80 ASP A N 1
ATOM 601 C CA . ASP A 1 80 ? 19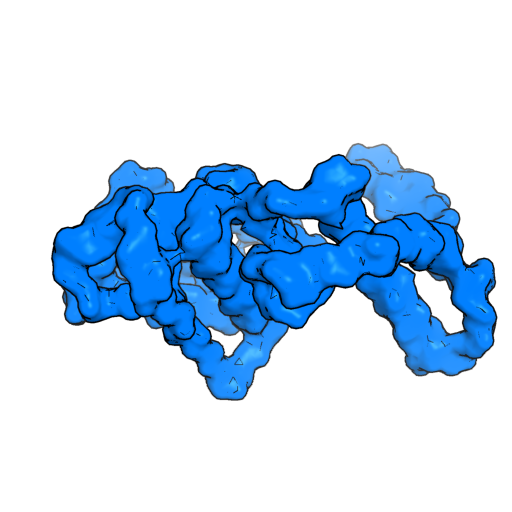.955 -8.655 -12.266 1.00 94.31 80 ASP A CA 1
ATOM 602 C C . ASP A 1 80 ? 18.869 -9.242 -11.343 1.00 94.31 80 ASP A C 1
ATOM 604 O O . ASP A 1 80 ? 19.162 -9.995 -10.416 1.00 94.31 80 ASP A O 1
ATOM 608 N N . LEU A 1 81 ? 17.592 -8.895 -11.554 1.00 95.81 81 LEU A N 1
ATOM 609 C CA . LEU A 1 81 ? 16.486 -9.446 -10.766 1.00 95.81 81 LEU A CA 1
ATOM 610 C C . LEU A 1 81 ? 16.284 -10.954 -11.009 1.00 95.81 81 LEU A C 1
ATOM 612 O O . LEU A 1 81 ? 15.807 -11.674 -10.131 1.00 95.81 81 LEU A O 1
ATOM 616 N N . ASP A 1 82 ? 16.634 -11.468 -12.180 1.00 95.88 82 ASP A N 1
ATOM 617 C CA . ASP A 1 82 ? 16.328 -12.852 -12.541 1.00 95.88 82 ASP A CA 1
ATOM 618 C C . ASP A 1 82 ? 17.208 -13.835 -11.748 1.00 95.88 82 ASP A C 1
ATOM 620 O O . ASP A 1 82 ? 16.714 -14.857 -11.258 1.00 95.88 82 ASP A O 1
ATOM 624 N N . ASP A 1 83 ? 18.460 -13.455 -11.471 1.00 94.50 83 ASP A N 1
ATOM 625 C CA . ASP A 1 83 ? 19.404 -14.218 -10.639 1.00 94.50 83 ASP A CA 1
ATOM 626 C C . ASP A 1 83 ? 18.895 -14.437 -9.208 1.00 94.50 83 ASP A C 1
ATOM 628 O O . ASP A 1 83 ? 19.163 -15.465 -8.564 1.00 94.50 83 ASP A O 1
ATOM 632 N N . TYR A 1 84 ? 18.123 -13.474 -8.701 1.00 95.50 84 TYR A N 1
ATOM 633 C CA . TYR A 1 84 ? 17.644 -13.476 -7.327 1.00 95.50 84 TYR A CA 1
ATOM 634 C C . TYR A 1 84 ? 16.169 -13.871 -7.180 1.00 95.50 84 TYR A C 1
ATOM 636 O O . TYR A 1 84 ? 15.743 -14.179 -6.060 1.00 95.50 84 TYR A O 1
ATOM 644 N N . ALA A 1 85 ? 15.401 -13.957 -8.271 1.00 95.19 85 ALA A N 1
ATOM 645 C CA . ALA A 1 85 ? 13.968 -14.265 -8.255 1.00 95.19 85 ALA A CA 1
ATOM 646 C C . ALA A 1 85 ? 13.640 -15.579 -7.519 1.00 95.19 85 ALA A C 1
ATOM 648 O O . ALA A 1 85 ? 12.659 -15.660 -6.773 1.00 95.19 85 ALA A O 1
ATOM 649 N N . ARG A 1 86 ? 14.503 -16.598 -7.642 1.00 95.06 86 ARG A N 1
ATOM 650 C CA . ARG A 1 86 ? 14.345 -17.888 -6.941 1.00 95.06 86 ARG A CA 1
ATOM 651 C C . ARG A 1 86 ? 14.309 -17.756 -5.415 1.00 95.06 86 ARG A C 1
ATOM 653 O O . ARG A 1 86 ? 13.619 -18.526 -4.753 1.00 95.06 86 ARG A O 1
ATOM 660 N N . HIS A 1 87 ? 14.992 -16.760 -4.844 1.00 94.62 87 HIS A N 1
ATOM 661 C CA . HIS A 1 87 ? 14.976 -16.523 -3.397 1.00 94.62 87 HIS A CA 1
ATOM 662 C C . HIS A 1 87 ? 13.612 -16.023 -2.903 1.00 94.62 87 HIS A C 1
ATOM 664 O O . HIS A 1 87 ? 13.332 -16.094 -1.706 1.00 94.62 87 HIS A O 1
ATOM 670 N N . CYS A 1 88 ? 12.751 -15.525 -3.794 1.00 95.19 88 CYS A N 1
ATOM 671 C CA . CYS A 1 88 ? 11.416 -15.070 -3.428 1.00 95.19 88 CYS A CA 1
ATOM 672 C C . CYS A 1 88 ? 10.409 -16.214 -3.259 1.00 95.19 88 CYS A C 1
ATOM 674 O O . CYS A 1 88 ? 9.457 -16.031 -2.511 1.00 95.19 88 CYS A O 1
ATOM 676 N N . GLN A 1 89 ? 10.623 -17.389 -3.865 1.00 91.75 89 GLN A N 1
ATOM 677 C CA . GLN A 1 89 ? 9.639 -18.487 -3.875 1.00 91.75 89 GLN A CA 1
ATOM 678 C C . GLN A 1 89 ? 9.226 -18.954 -2.469 1.00 91.75 89 GLN A C 1
ATOM 680 O O . GLN A 1 89 ? 8.059 -19.244 -2.234 1.00 91.75 89 GLN A O 1
ATOM 685 N N . ALA A 1 90 ? 10.172 -18.983 -1.526 1.00 89.44 90 ALA A N 1
ATOM 686 C CA . ALA A 1 90 ? 9.927 -19.341 -0.126 1.00 89.44 90 ALA A CA 1
ATOM 687 C C . ALA A 1 90 ? 9.920 -18.123 0.818 1.00 89.44 90 ALA A C 1
ATOM 689 O O . ALA A 1 90 ? 9.857 -18.274 2.037 1.00 89.44 90 ALA A O 1
ATOM 690 N N . CYS A 1 91 ? 10.034 -16.905 0.283 1.00 95.19 91 CYS A N 1
ATOM 691 C CA . CYS A 1 91 ? 10.105 -15.700 1.100 1.00 95.19 91 CYS A CA 1
ATOM 692 C C . CYS A 1 91 ? 8.695 -15.305 1.558 1.00 95.19 91 CYS A C 1
ATOM 694 O O . CYS A 1 91 ? 7.850 -15.020 0.705 1.00 95.19 91 CYS A O 1
ATOM 696 N N . PRO A 1 92 ? 8.426 -15.192 2.870 1.00 94.31 92 PRO A N 1
ATOM 697 C CA . PRO A 1 92 ? 7.090 -14.852 3.352 1.00 94.31 92 PRO A CA 1
ATOM 698 C C . PRO A 1 92 ? 6.678 -13.419 2.983 1.00 94.31 92 PRO A C 1
ATOM 700 O O . PRO A 1 92 ? 5.499 -13.143 2.793 1.00 94.31 92 PRO A O 1
ATOM 703 N N . ALA A 1 93 ? 7.643 -12.510 2.802 1.00 96.50 93 ALA A N 1
ATOM 704 C CA . ALA A 1 93 ? 7.370 -11.144 2.359 1.00 96.50 93 ALA A CA 1
ATOM 705 C C . ALA A 1 93 ? 7.001 -11.054 0.866 1.00 96.50 93 ALA A C 1
ATOM 707 O O . ALA A 1 93 ? 6.485 -10.030 0.433 1.00 96.50 93 ALA A O 1
ATOM 708 N N . SER A 1 94 ? 7.266 -12.094 0.066 1.00 94.94 94 SER A N 1
ATOM 709 C CA . SER A 1 94 ? 7.046 -12.080 -1.388 1.00 94.94 94 SER A CA 1
ATOM 710 C C . SER A 1 94 ? 5.574 -12.134 -1.793 1.00 94.94 94 SER A C 1
ATOM 712 O O . SER A 1 94 ? 5.248 -11.853 -2.940 1.00 94.94 94 SER A O 1
ATOM 714 N N . ARG A 1 95 ? 4.680 -12.520 -0.872 1.00 92.62 95 ARG A N 1
ATOM 715 C CA . ARG A 1 95 ? 3.249 -12.721 -1.154 1.00 92.62 95 ARG A CA 1
ATOM 716 C C . ARG A 1 95 ? 2.992 -13.696 -2.318 1.00 92.62 95 ARG A C 1
ATOM 718 O O . ARG A 1 95 ? 1.994 -13.573 -3.017 1.00 92.62 95 ARG A O 1
ATOM 725 N N . GLY A 1 96 ? 3.893 -14.664 -2.516 1.00 89.56 96 GLY A N 1
ATOM 726 C CA . GLY A 1 96 ? 3.747 -15.745 -3.497 1.00 89.56 96 GLY A CA 1
ATOM 727 C C . GLY A 1 96 ? 4.255 -15.427 -4.906 1.00 89.56 96 GLY A C 1
ATOM 728 O O . GLY A 1 96 ? 4.187 -16.298 -5.770 1.00 89.56 96 GLY A O 1
ATOM 729 N N . ILE A 1 97 ? 4.790 -14.226 -5.148 1.00 93.25 97 ILE A N 1
ATOM 730 C CA . ILE A 1 97 ? 5.360 -13.829 -6.445 1.00 93.25 97 ILE A CA 1
ATOM 731 C C . ILE A 1 97 ? 6.758 -13.232 -6.272 1.00 93.25 97 ILE A C 1
ATOM 733 O O . ILE A 1 97 ? 7.078 -12.653 -5.232 1.00 93.25 97 ILE A O 1
ATOM 737 N N . ALA A 1 98 ? 7.611 -13.350 -7.292 1.00 95.62 98 ALA A N 1
ATOM 738 C CA . ALA A 1 98 ? 8.939 -12.743 -7.259 1.00 95.62 98 ALA A CA 1
ATOM 739 C C . ALA A 1 98 ? 8.834 -11.240 -6.966 1.00 95.62 98 ALA A C 1
ATOM 741 O O . ALA A 1 98 ? 8.041 -10.534 -7.582 1.00 95.62 98 ALA A O 1
ATOM 742 N N . TYR A 1 99 ? 9.602 -10.774 -5.978 1.00 96.81 99 TYR A N 1
ATOM 743 C CA . TYR A 1 99 ? 9.604 -9.382 -5.518 1.00 96.81 99 TYR A CA 1
ATOM 744 C C . TYR A 1 99 ? 8.260 -8.814 -5.051 1.00 96.81 99 TYR A C 1
ATOM 746 O O . TYR A 1 99 ? 8.166 -7.609 -4.829 1.00 96.81 99 TYR A O 1
ATOM 754 N N . GLY A 1 100 ? 7.250 -9.643 -4.770 1.00 95.88 100 GLY A N 1
ATOM 755 C CA . GLY A 1 100 ? 5.954 -9.146 -4.305 1.00 95.88 100 GLY A CA 1
ATOM 756 C C . GLY A 1 100 ? 5.987 -8.472 -2.930 1.00 95.88 100 GLY A C 1
ATOM 757 O O . GLY A 1 100 ? 4.966 -7.968 -2.488 1.00 95.88 100 GLY A O 1
ATOM 758 N N . CYS A 1 101 ? 7.139 -8.383 -2.258 1.00 97.19 101 CYS A N 1
ATOM 759 C CA . CYS A 1 101 ? 7.333 -7.482 -1.117 1.00 97.19 101 CYS A CA 1
ATOM 760 C C . CYS A 1 101 ? 7.319 -5.990 -1.493 1.00 97.19 101 CYS A C 1
ATOM 762 O O . CYS A 1 101 ? 7.285 -5.157 -0.590 1.00 97.19 101 CYS A O 1
ATOM 764 N N . VAL A 1 102 ? 7.388 -5.674 -2.790 1.00 97.38 102 VAL A N 1
ATOM 765 C CA . VAL A 1 102 ? 7.238 -4.333 -3.361 1.00 97.38 102 VAL A CA 1
ATOM 766 C C . VAL A 1 102 ? 5.811 -4.178 -3.893 1.00 97.38 102 VAL A C 1
ATOM 768 O O . VAL A 1 102 ? 5.244 -5.118 -4.457 1.00 97.38 102 VAL A O 1
ATOM 771 N N . GLY A 1 103 ? 5.219 -3.004 -3.710 1.00 95.88 103 GLY A N 1
ATOM 772 C CA . GLY A 1 103 ? 3.913 -2.646 -4.257 1.00 95.88 103 GLY A CA 1
ATOM 773 C C . GLY A 1 103 ? 3.841 -1.167 -4.607 1.00 95.88 103 GLY A C 1
ATOM 774 O O . GLY A 1 103 ? 4.690 -0.388 -4.183 1.00 95.88 103 GLY A O 1
ATOM 775 N N . PHE A 1 104 ? 2.820 -0.789 -5.367 1.00 95.50 104 PHE A N 1
ATOM 776 C CA . PHE A 1 104 ? 2.616 0.583 -5.812 1.00 95.50 104 PHE A CA 1
ATOM 777 C C . PHE A 1 104 ? 1.132 0.946 -5.814 1.00 95.50 104 PHE A C 1
ATOM 779 O O . PHE A 1 104 ? 0.291 0.105 -6.135 1.00 95.50 104 PHE A O 1
ATOM 786 N N . VAL A 1 105 ? 0.832 2.204 -5.493 1.00 96.50 105 VAL A N 1
ATOM 787 C CA . VAL A 1 105 ? -0.482 2.828 -5.691 1.00 96.50 105 VAL A CA 1
ATOM 788 C C . VAL A 1 105 ? -0.304 3.986 -6.657 1.00 96.50 105 VAL A C 1
ATOM 790 O O . VAL A 1 105 ? 0.384 4.961 -6.360 1.00 96.50 105 VAL A O 1
ATOM 793 N N . ARG A 1 106 ? -0.868 3.862 -7.853 1.00 94.56 106 ARG A N 1
ATOM 794 C CA . ARG A 1 106 ? -0.691 4.848 -8.916 1.00 94.56 106 ARG A CA 1
ATOM 795 C C . ARG A 1 106 ? -1.536 6.079 -8.654 1.00 94.56 106 ARG A C 1
ATOM 797 O O . ARG A 1 106 ? -2.677 5.994 -8.207 1.00 94.56 106 ARG A O 1
ATOM 804 N N . TYR A 1 107 ? -0.966 7.219 -9.019 1.00 94.31 107 TYR A N 1
ATOM 805 C CA . TYR A 1 107 ? -1.708 8.458 -9.099 1.00 94.31 107 TYR A CA 1
ATOM 806 C C . TYR A 1 107 ? -2.381 8.633 -10.474 1.00 94.31 107 TYR A C 1
ATOM 808 O O . TYR A 1 107 ? -1.860 8.125 -11.476 1.00 94.31 107 TYR A O 1
ATOM 816 N N . PRO A 1 108 ? -3.483 9.401 -10.551 1.00 95.31 108 PRO A N 1
ATOM 817 C CA . PRO A 1 108 ? -4.207 9.984 -9.417 1.00 95.31 108 PRO A CA 1
ATOM 818 C C . PRO A 1 108 ? -4.971 8.928 -8.601 1.00 95.31 108 PRO A C 1
ATOM 820 O O . PRO A 1 108 ? -5.472 7.954 -9.162 1.00 95.31 108 PRO A O 1
ATOM 823 N N . ILE A 1 109 ? -5.090 9.136 -7.283 1.0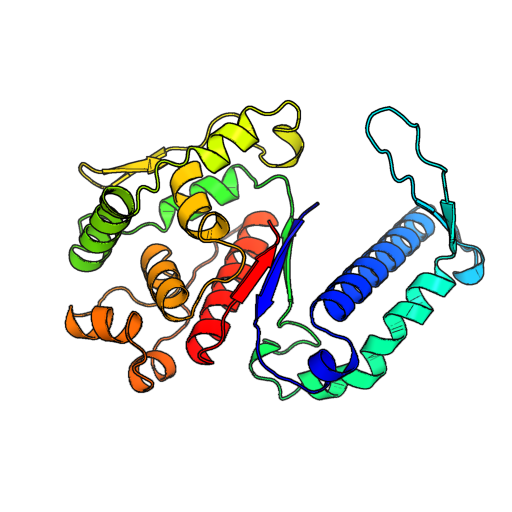0 96.75 109 ILE A N 1
ATOM 824 C CA . ILE A 1 109 ? -5.998 8.348 -6.438 1.00 96.75 109 ILE A CA 1
ATOM 825 C C . ILE A 1 109 ? -7.425 8.607 -6.922 1.00 96.75 109 ILE A C 1
ATOM 827 O O . ILE A 1 109 ? -7.849 9.764 -7.035 1.00 96.75 109 ILE A O 1
ATOM 831 N N . SER A 1 110 ? -8.145 7.533 -7.242 1.00 97.12 110 SER A N 1
ATOM 832 C CA . SER A 1 110 ? -9.463 7.643 -7.857 1.00 97.12 110 SER A CA 1
ATOM 833 C C . SER A 1 110 ? -10.541 8.046 -6.856 1.00 97.12 110 SER A C 1
ATOM 835 O O . SER A 1 110 ? -10.477 7.741 -5.659 1.00 97.12 110 SER A O 1
ATOM 837 N N . ALA A 1 111 ? -11.600 8.672 -7.366 1.00 96.81 111 ALA A N 1
ATOM 838 C CA . ALA A 1 111 ? -12.775 9.011 -6.570 1.00 96.81 111 ALA A CA 1
ATOM 839 C C . ALA A 1 111 ? -13.406 7.766 -5.918 1.00 96.81 111 ALA A C 1
ATOM 841 O O . ALA A 1 111 ? -13.872 7.816 -4.777 1.00 96.81 111 ALA A O 1
ATOM 842 N N . LEU A 1 112 ? -13.420 6.639 -6.639 1.00 97.75 112 LEU A N 1
ATOM 843 C CA . LEU A 1 112 ? -13.948 5.368 -6.143 1.00 97.75 112 LEU A CA 1
ATOM 844 C C . LEU A 1 112 ? -13.098 4.819 -4.996 1.00 97.75 112 LEU A C 1
ATOM 846 O O . LEU A 1 112 ? -13.653 4.393 -3.985 1.00 97.75 112 LEU A O 1
ATOM 850 N N . ALA A 1 113 ? -11.772 4.883 -5.118 1.00 98.00 113 ALA A N 1
ATOM 851 C CA . ALA A 1 113 ? -10.845 4.439 -4.087 1.00 98.00 113 ALA A CA 1
ATOM 852 C C . ALA A 1 113 ? -10.971 5.239 -2.786 1.00 98.00 113 ALA A C 1
ATOM 854 O O . ALA A 1 113 ? -11.015 4.647 -1.707 1.00 98.00 113 ALA A O 1
ATOM 855 N N . GLU A 1 114 ? -11.092 6.566 -2.867 1.00 97.50 114 GLU A N 1
ATOM 856 C CA . GLU A 1 114 ? -11.270 7.401 -1.673 1.00 97.50 114 GLU A CA 1
ATOM 857 C C . GLU A 1 114 ? -12.582 7.105 -0.939 1.00 97.50 114 GLU A C 1
ATOM 859 O O . GLU A 1 114 ? -12.605 7.000 0.290 1.00 97.50 114 GLU A O 1
ATOM 864 N N . ASN A 1 115 ? -13.681 6.947 -1.681 1.00 97.94 115 ASN A N 1
ATOM 865 C CA . ASN A 1 115 ? -14.964 6.582 -1.083 1.00 97.94 115 ASN A CA 1
ATOM 866 C C . ASN A 1 115 ? -14.911 5.176 -0.475 1.00 97.94 115 ASN A C 1
ATOM 868 O O . ASN A 1 115 ? -15.338 4.992 0.665 1.00 97.94 115 ASN A O 1
ATOM 872 N N . TRP A 1 116 ? -14.318 4.211 -1.184 1.00 97.75 116 TRP A N 1
ATOM 873 C CA . TRP A 1 116 ? -14.130 2.851 -0.683 1.00 97.75 116 TRP A CA 1
ATOM 874 C C . TRP A 1 116 ? -13.316 2.831 0.619 1.00 97.75 116 TRP A C 1
ATOM 876 O O . TRP A 1 116 ? -13.736 2.179 1.573 1.00 97.75 116 TRP A O 1
ATOM 886 N N . LEU A 1 117 ? -12.219 3.594 0.715 1.00 97.44 117 LEU A N 1
ATOM 887 C CA . LEU A 1 117 ? -11.441 3.733 1.955 1.00 97.44 117 LEU A CA 1
ATOM 888 C C . LEU A 1 117 ? -12.304 4.242 3.116 1.00 97.44 117 LEU A C 1
ATOM 890 O O . LEU A 1 117 ? -12.268 3.685 4.215 1.00 97.44 117 LEU A O 1
ATOM 894 N N . LEU A 1 118 ? -13.105 5.285 2.879 1.00 98.00 118 LEU A N 1
ATOM 895 C CA . LEU A 1 118 ? -13.980 5.850 3.906 1.00 98.00 118 LEU A CA 1
ATOM 896 C C . LEU A 1 118 ? -15.051 4.866 4.364 1.00 98.00 118 LEU A C 1
ATOM 898 O O . LEU A 1 118 ? -15.360 4.824 5.555 1.00 98.00 118 LEU A O 1
ATOM 902 N N . GLU A 1 119 ? -15.622 4.081 3.452 1.00 97.12 119 GLU A N 1
ATOM 903 C CA . GLU A 1 119 ? -16.619 3.051 3.761 1.00 97.12 119 GLU A CA 1
ATOM 904 C C . GLU A 1 119 ? -16.083 1.941 4.667 1.00 97.12 119 GLU A C 1
ATOM 906 O O . GLU A 1 119 ? -16.861 1.310 5.389 1.00 97.12 119 GLU A O 1
ATOM 911 N N . ARG A 1 120 ? -14.767 1.722 4.670 1.00 96.69 120 ARG A N 1
ATOM 912 C CA . ARG A 1 120 ? -14.142 0.729 5.539 1.00 96.69 120 ARG A CA 1
ATOM 913 C C . ARG A 1 120 ? -13.987 1.191 6.974 1.00 96.69 120 ARG A C 1
ATOM 915 O O . ARG A 1 120 ? -13.914 0.333 7.839 1.00 96.69 120 ARG A O 1
ATOM 922 N N . LEU A 1 121 ? -13.987 2.491 7.262 1.00 97.31 121 LEU A N 1
ATOM 923 C CA . LEU A 1 121 ? -13.806 2.982 8.632 1.00 97.31 121 LEU A CA 1
ATOM 924 C C . LEU A 1 121 ? -14.859 2.414 9.608 1.00 97.31 121 LEU A C 1
ATOM 926 O O . LEU A 1 121 ? -16.023 2.268 9.209 1.00 97.31 121 LEU A O 1
ATOM 930 N N . PRO A 1 122 ? -14.473 2.118 10.867 1.00 96.44 122 PRO A N 1
ATOM 931 C CA . PRO A 1 122 ? -15.377 1.611 11.893 1.00 96.44 122 PRO A CA 1
ATOM 932 C C . PRO A 1 122 ? -16.524 2.583 12.167 1.00 96.44 122 PRO A C 1
ATOM 934 O O . PRO A 1 122 ? -16.361 3.809 12.146 1.00 96.44 122 PRO A O 1
ATOM 937 N N . VAL A 1 123 ? -17.695 2.022 12.444 1.00 95.06 123 VAL A N 1
ATOM 938 C CA . VAL A 1 123 ? -18.920 2.757 12.786 1.00 95.06 123 VAL A CA 1
ATOM 939 C C . VAL A 1 123 ? -19.200 2.653 14.292 1.00 95.06 123 VAL A C 1
ATOM 941 O O . VAL A 1 123 ? -18.613 1.798 14.947 1.00 95.06 123 VAL A O 1
ATOM 944 N N . PRO A 1 124 ? -20.082 3.490 14.872 1.00 94.88 124 PRO A N 1
ATOM 945 C CA . PRO A 1 124 ? -20.368 3.457 16.313 1.00 94.88 124 PRO A CA 1
ATOM 946 C C . PRO A 1 124 ? -20.824 2.096 16.871 1.00 94.88 124 PRO A C 1
ATOM 948 O O . PRO A 1 124 ? -20.641 1.851 18.060 1.00 94.88 124 PRO A O 1
ATOM 951 N N . ASP A 1 125 ? -21.364 1.215 16.023 1.00 94.12 125 ASP A N 1
ATOM 952 C CA . ASP A 1 125 ? -21.766 -0.152 16.389 1.00 94.12 125 ASP A CA 1
ATOM 953 C C . ASP A 1 125 ? -20.562 -1.085 16.645 1.00 94.12 125 ASP A C 1
ATOM 955 O O . ASP A 1 125 ? -20.720 -2.162 17.212 1.00 94.12 125 ASP A O 1
ATOM 959 N N . GLU A 1 126 ? -19.348 -0.647 16.294 1.00 93.69 126 GLU A N 1
ATOM 960 C CA . GLU A 1 126 ? -18.060 -1.271 16.620 1.00 93.69 126 GLU A CA 1
ATOM 961 C C . GLU A 1 126 ? -17.337 -0.414 17.688 1.00 93.69 126 GLU A C 1
ATOM 963 O O . GLU A 1 126 ? -16.318 0.231 17.404 1.00 93.69 126 GLU A O 1
ATOM 968 N N . PRO A 1 127 ? -17.859 -0.327 18.928 1.00 92.56 127 PRO A N 1
ATOM 969 C CA . PRO A 1 127 ? -17.581 0.783 19.841 1.00 92.56 127 PRO A CA 1
ATOM 970 C C . PRO A 1 127 ? -16.105 0.921 20.226 1.00 92.56 127 PRO A C 1
ATOM 972 O O . PRO A 1 127 ? -15.611 2.043 20.342 1.00 92.56 127 PRO A O 1
ATOM 975 N N . LEU A 1 128 ? -15.382 -0.190 20.409 1.00 94.00 128 LEU A N 1
ATOM 976 C CA . LEU A 1 128 ? -13.971 -0.157 20.809 1.00 94.00 128 LEU A CA 1
ATOM 977 C C . LEU A 1 128 ? -13.072 0.382 19.690 1.00 94.00 128 LEU A C 1
ATOM 979 O O . LEU A 1 128 ? -12.277 1.296 19.920 1.00 94.00 128 LEU A O 1
ATOM 983 N N . VAL A 1 129 ? -13.222 -0.145 18.473 1.00 94.50 129 VAL A N 1
ATOM 984 C CA . VAL A 1 129 ? -12.411 0.259 17.314 1.00 94.50 129 VAL A CA 1
ATOM 985 C C . VAL A 1 129 ? -12.789 1.671 16.863 1.00 94.50 129 VAL A C 1
ATOM 987 O O . VAL A 1 129 ? -11.911 2.479 16.553 1.00 94.50 129 VAL A O 1
ATOM 990 N N . TRP A 1 130 ? -14.078 2.019 16.907 1.00 95.88 130 TRP A N 1
ATOM 991 C CA . TRP A 1 130 ? -14.547 3.375 16.626 1.00 95.88 130 TRP A CA 1
ATOM 992 C C . TRP A 1 130 ? -14.030 4.400 17.645 1.00 95.88 130 TRP A C 1
ATOM 994 O O . TRP A 1 130 ? -13.562 5.472 17.252 1.00 95.88 130 TRP A O 1
ATOM 1004 N N . LEU A 1 131 ? -14.039 4.078 18.946 1.00 93.81 131 LEU A N 1
ATOM 1005 C CA . LEU A 1 131 ? -13.476 4.959 19.974 1.00 93.81 131 LEU A CA 1
ATOM 1006 C C . LEU A 1 131 ? -11.969 5.149 19.771 1.00 93.81 131 LEU A C 1
ATOM 1008 O O . LEU A 1 131 ? -11.470 6.266 19.920 1.00 93.81 131 LEU A O 1
ATOM 1012 N N . LEU A 1 132 ? -11.255 4.084 19.398 1.00 93.25 132 LEU A N 1
ATOM 1013 C CA . LEU A 1 132 ? -9.832 4.149 19.080 1.00 93.25 132 LEU A CA 1
ATOM 1014 C C . LEU A 1 132 ? -9.562 5.047 17.864 1.00 93.25 132 LEU A C 1
ATOM 1016 O O . LEU A 1 132 ? -8.686 5.907 17.945 1.00 93.25 132 LEU A O 1
ATOM 1020 N N . LEU A 1 133 ? -10.345 4.923 16.785 1.00 94.94 133 LEU A N 1
ATOM 1021 C CA . LEU A 1 133 ? -10.261 5.814 15.619 1.00 94.94 133 LEU A CA 1
ATOM 1022 C C . LEU A 1 133 ? -10.491 7.273 16.021 1.00 94.94 133 LEU A C 1
ATOM 1024 O O . LEU A 1 133 ? -9.700 8.153 15.675 1.00 94.94 133 LEU A O 1
ATOM 1028 N N . LYS A 1 134 ? -11.562 7.532 16.778 1.00 94.50 134 LYS A N 1
ATOM 1029 C CA . LYS A 1 134 ? -11.909 8.875 17.254 1.00 94.50 134 LYS A CA 1
ATOM 1030 C C . LYS A 1 134 ? -10.770 9.481 18.075 1.00 94.50 134 LYS A C 1
ATOM 1032 O O . LYS A 1 134 ? -10.401 10.631 17.843 1.00 94.50 134 LYS A O 1
ATOM 1037 N N . GLN A 1 135 ? -10.192 8.712 19.000 1.00 91.12 135 GLN A N 1
ATOM 1038 C CA . GLN A 1 135 ? -9.040 9.157 19.785 1.00 91.12 135 GLN A CA 1
ATOM 1039 C C . GLN A 1 135 ? -7.800 9.373 18.919 1.00 91.12 135 GLN A C 1
ATOM 1041 O O . GLN A 1 135 ? -7.109 10.365 19.131 1.00 91.12 135 GLN A O 1
ATOM 1046 N N . GLY A 1 136 ? -7.537 8.498 17.946 1.00 87.25 136 GLY A N 1
ATOM 1047 C CA . GLY A 1 136 ? -6.433 8.645 16.998 1.00 87.25 136 GLY A CA 1
ATOM 1048 C C . GLY A 1 136 ? -6.522 9.966 16.241 1.00 87.25 136 GLY A C 1
ATOM 1049 O O . GLY A 1 136 ? -5.610 10.778 16.325 1.00 87.25 136 GLY A O 1
ATOM 1050 N N . ILE A 1 137 ? -7.663 10.245 15.608 1.00 91.31 137 ILE A N 1
ATOM 1051 C CA . ILE A 1 137 ? -7.887 11.497 14.869 1.00 91.31 137 ILE A CA 1
ATOM 1052 C C . ILE A 1 137 ? -7.738 12.725 15.779 1.00 91.31 137 ILE A C 1
ATOM 1054 O O . ILE A 1 137 ? -7.065 13.686 15.417 1.00 91.31 137 ILE A O 1
ATOM 1058 N N . GLN A 1 138 ? -8.333 12.699 16.974 1.00 89.88 138 GLN A N 1
ATOM 1059 C CA . GLN A 1 138 ? -8.343 13.862 17.868 1.00 89.88 138 GLN A CA 1
ATOM 1060 C C . GLN A 1 138 ? -7.007 14.111 18.577 1.00 89.88 138 GLN A C 1
ATOM 1062 O O . GLN A 1 138 ? -6.653 15.265 18.803 1.00 89.88 138 GLN A O 1
ATOM 1067 N N . LYS A 1 139 ? -6.283 13.054 18.968 1.00 87.44 139 LYS A N 1
ATOM 1068 C CA . LYS A 1 139 ? -5.048 13.172 19.761 1.00 87.44 139 LYS A CA 1
ATOM 1069 C C . LYS A 1 139 ? -3.785 13.189 18.911 1.00 87.44 139 LYS A C 1
ATOM 1071 O O . LYS A 1 139 ? -2.835 13.859 19.295 1.00 87.44 139 LYS A O 1
ATOM 1076 N N . LEU A 1 140 ? -3.763 12.451 17.801 1.00 82.88 140 LEU A N 1
ATOM 1077 C CA . LEU A 1 140 ? -2.609 12.404 16.896 1.00 82.88 140 LEU A CA 1
ATOM 1078 C C . LEU A 1 140 ? -2.650 13.526 15.854 1.00 82.88 140 LEU A C 1
ATOM 1080 O O . LEU A 1 140 ? -1.667 13.738 15.157 1.00 82.88 140 LEU A O 1
ATOM 1084 N N . GLY A 1 141 ? -3.758 14.272 15.786 1.00 86.38 141 GLY A N 1
ATOM 1085 C CA . GLY A 1 141 ? -3.859 15.471 14.963 1.00 86.38 141 GLY A CA 1
ATOM 1086 C C . GLY A 1 141 ? -4.025 15.183 13.475 1.00 86.38 141 GLY A C 1
ATOM 1087 O O . GLY A 1 141 ? -3.636 16.018 12.670 1.00 86.38 141 GLY A O 1
ATOM 1088 N N . TYR A 1 142 ? -4.604 14.033 13.109 1.00 90.94 142 TYR A N 1
ATOM 1089 C CA . TYR A 1 142 ? -4.939 13.730 11.716 1.00 90.94 142 TYR A CA 1
ATOM 1090 C C . TYR A 1 142 ? -6.091 14.631 11.244 1.00 90.94 142 TYR A C 1
ATOM 1092 O O . TYR A 1 142 ? -7.271 14.277 11.349 1.00 90.94 142 TYR A O 1
ATOM 1100 N N . ASP A 1 143 ? -5.769 15.831 10.773 1.00 92.88 143 ASP A N 1
ATOM 1101 C CA . ASP A 1 143 ? -6.716 16.843 10.297 1.00 92.88 143 ASP A CA 1
ATOM 1102 C C . ASP A 1 143 ? -6.809 16.903 8.757 1.00 92.88 143 ASP A C 1
ATOM 1104 O O . ASP A 1 143 ? -7.667 17.606 8.195 1.00 92.88 143 ASP A O 1
ATOM 1108 N N . GLY A 1 144 ? -5.973 16.115 8.074 1.00 93.94 144 GLY A N 1
ATOM 1109 C CA . GLY A 1 144 ? -5.867 16.020 6.626 1.00 93.94 144 GLY A CA 1
ATOM 1110 C C . GLY A 1 144 ? -5.230 17.250 5.982 1.00 93.94 144 GLY A C 1
ATOM 1111 O O . GLY A 1 144 ? -5.401 17.443 4.776 1.00 93.94 144 GLY A O 1
ATOM 1112 N N . ALA A 1 145 ? -4.579 18.135 6.744 1.00 93.75 145 ALA A N 1
ATOM 1113 C CA . ALA A 1 145 ? -4.027 19.381 6.217 1.00 93.75 145 ALA A CA 1
ATOM 1114 C C . ALA A 1 145 ? -2.932 19.129 5.175 1.00 93.75 145 ALA A C 1
ATOM 1116 O O . ALA A 1 145 ? -2.902 19.825 4.157 1.00 93.75 145 ALA A O 1
ATOM 1117 N N . SER A 1 146 ? -2.086 18.116 5.385 1.00 91.25 146 SER A N 1
ATOM 1118 C CA . SER A 1 146 ? -0.996 17.787 4.458 1.00 91.25 146 SER A CA 1
ATOM 1119 C C . SER A 1 146 ? -1.527 17.341 3.087 1.00 91.25 146 SER A C 1
ATOM 1121 O O . SER A 1 146 ? -1.139 17.886 2.051 1.00 91.25 146 SER A O 1
ATOM 1123 N N . LEU A 1 147 ? -2.511 16.440 3.075 1.00 93.38 147 LEU A N 1
ATOM 1124 C CA . LEU A 1 147 ? -3.152 15.933 1.856 1.00 93.38 147 LEU A CA 1
ATOM 1125 C C . LEU A 1 147 ? -3.994 17.016 1.170 1.00 93.38 147 LEU A C 1
ATOM 1127 O O . LEU A 1 147 ? -3.995 17.136 -0.058 1.00 93.38 147 LEU A O 1
ATOM 1131 N N . ARG A 1 148 ? -4.665 17.867 1.953 1.00 94.06 148 ARG A N 1
ATOM 1132 C CA . ARG A 1 148 ? -5.425 19.003 1.420 1.00 94.06 148 ARG A CA 1
ATOM 1133 C C . ARG A 1 148 ? -4.522 20.029 0.743 1.00 94.06 148 ARG A C 1
ATOM 1135 O O . ARG A 1 148 ? -4.900 20.548 -0.303 1.00 94.06 148 ARG A O 1
ATOM 1142 N N . ALA A 1 149 ? -3.344 20.308 1.303 1.00 92.06 149 ALA A N 1
ATOM 1143 C CA . ALA A 1 149 ? -2.356 21.178 0.669 1.00 92.06 149 ALA A CA 1
ATOM 1144 C C . ALA A 1 149 ? -1.887 20.590 -0.673 1.00 92.06 149 ALA A C 1
ATOM 1146 O O . ALA A 1 149 ? -1.813 21.315 -1.665 1.00 92.06 149 ALA A O 1
ATOM 1147 N N . LEU A 1 150 ? -1.675 19.269 -0.737 1.00 89.88 150 LEU A N 1
ATOM 1148 C CA . LEU A 1 150 ? -1.323 18.574 -1.978 1.00 89.88 150 LEU A CA 1
ATOM 1149 C C . LEU A 1 150 ? -2.425 18.713 -3.045 1.00 89.88 150 LEU A C 1
ATOM 1151 O O . LEU A 1 150 ? -2.131 19.042 -4.196 1.00 89.88 150 LEU A O 1
ATOM 1155 N N . ARG A 1 151 ? -3.701 18.580 -2.654 1.00 90.94 151 ARG A N 1
ATOM 1156 C CA . ARG A 1 151 ? -4.860 18.847 -3.533 1.00 90.94 151 ARG A CA 1
ATOM 1157 C C . ARG A 1 151 ? -5.010 20.303 -3.951 1.00 90.94 151 ARG A C 1
ATOM 1159 O O . ARG A 1 151 ? -5.638 20.588 -4.958 1.00 90.94 151 ARG A O 1
ATOM 1166 N N . GLN A 1 152 ? -4.522 21.252 -3.170 1.00 88.19 152 GLN A N 1
ATOM 1167 C CA . GLN A 1 152 ? -4.630 22.671 -3.517 1.00 88.19 152 GLN A CA 1
ATOM 1168 C C . GLN A 1 152 ? -3.458 23.157 -4.372 1.00 88.19 152 GLN A C 1
ATOM 1170 O O . GLN A 1 152 ? -3.506 24.276 -4.875 1.00 88.19 152 GLN A O 1
ATOM 1175 N N . SER A 1 153 ? -2.430 22.326 -4.557 1.00 85.62 153 SER A N 1
ATOM 1176 C CA . SER A 1 153 ? -1.318 22.632 -5.450 1.00 85.62 153 SER A CA 1
ATOM 1177 C C . SER A 1 153 ? -1.763 22.679 -6.917 1.00 85.62 153 SER A C 1
ATOM 1179 O O . SER A 1 153 ? -2.715 22.004 -7.317 1.00 85.62 153 SER A O 1
ATOM 1181 N N . ASP A 1 154 ? -1.023 23.409 -7.754 1.00 73.00 154 ASP A N 1
ATOM 1182 C CA . ASP A 1 154 ? -1.255 23.454 -9.208 1.00 73.00 154 ASP A CA 1
ATOM 1183 C C . ASP A 1 154 ? -1.180 22.059 -9.864 1.00 73.00 154 ASP A C 1
ATOM 1185 O O . ASP A 1 154 ? -1.742 21.823 -10.933 1.00 73.00 154 ASP A O 1
ATOM 1189 N N . ALA A 1 155 ? -0.534 21.104 -9.188 1.00 73.75 155 ALA A N 1
ATOM 1190 C CA . ALA A 1 155 ? -0.412 19.709 -9.586 1.00 73.75 155 ALA A CA 1
ATOM 1191 C C . ALA A 1 155 ? -1.548 18.805 -9.061 1.00 73.75 155 ALA A C 1
ATOM 1193 O O . ALA A 1 155 ? -1.426 17.589 -9.157 1.00 73.75 155 ALA A O 1
ATOM 1194 N N . ASN A 1 156 ? -2.652 19.344 -8.525 1.00 75.06 156 ASN A N 1
ATOM 1195 C CA . ASN A 1 156 ? -3.751 18.571 -7.915 1.00 75.06 156 ASN A CA 1
ATOM 1196 C C . ASN A 1 156 ? -4.184 17.342 -8.734 1.00 75.06 156 ASN A C 1
ATOM 1198 O O . ASN A 1 156 ? -4.229 16.223 -8.225 1.00 75.06 156 ASN A O 1
ATOM 1202 N N . ARG A 1 157 ? -4.428 17.540 -10.037 1.00 78.69 157 ARG A N 1
ATOM 1203 C CA . ARG A 1 157 ? -4.883 16.471 -10.943 1.00 78.69 157 ARG A CA 1
ATOM 1204 C C . ARG A 1 157 ? -3.854 15.360 -11.150 1.00 78.69 157 ARG A C 1
ATOM 1206 O O . ARG A 1 157 ? -4.210 14.296 -11.646 1.00 78.69 157 ARG A O 1
ATOM 1213 N N . SER A 1 158 ? -2.598 15.601 -10.785 1.00 88.06 158 SER A N 1
ATOM 1214 C CA . SER A 1 158 ? -1.537 14.601 -10.822 1.00 88.06 158 SER A CA 1
ATOM 1215 C C . SER A 1 158 ? -1.586 13.648 -9.636 1.00 88.06 158 SER A C 1
ATOM 1217 O O . SER A 1 158 ? -1.001 12.582 -9.758 1.00 88.06 158 SER A O 1
ATOM 1219 N N . TYR A 1 159 ? -2.252 14.004 -8.528 1.00 92.19 159 TYR A N 1
ATOM 1220 C CA . TYR A 1 159 ? -2.313 13.201 -7.297 1.00 92.19 159 TYR A CA 1
ATOM 1221 C C . TYR A 1 159 ? -3.716 12.678 -6.994 1.00 92.19 159 TYR A C 1
ATOM 1223 O O . TYR A 1 159 ? -3.855 11.549 -6.529 1.00 92.19 159 TYR A O 1
ATOM 1231 N N . PHE A 1 160 ? -4.758 13.460 -7.282 1.00 95.31 160 PHE A N 1
ATOM 1232 C CA . PHE A 1 160 ? -6.139 13.114 -6.953 1.00 95.31 160 PHE A CA 1
ATOM 1233 C C . PHE A 1 160 ? -7.082 13.380 -8.116 1.00 95.31 160 PHE A C 1
ATOM 1235 O O . PHE A 1 160 ? -6.971 14.383 -8.823 1.00 95.31 160 PHE A O 1
ATOM 1242 N N . GLU A 1 161 ? -8.057 12.490 -8.281 1.00 94.69 161 GLU A N 1
ATOM 1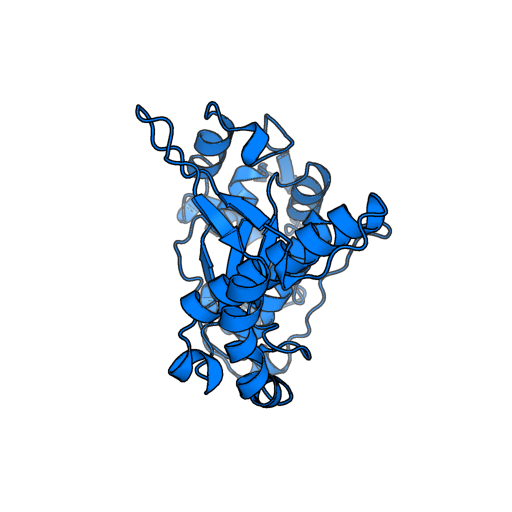243 C CA . GLU A 1 161 ? -9.150 12.705 -9.225 1.00 94.69 161 GLU A CA 1
ATOM 1244 C C . GLU A 1 161 ? -10.140 13.749 -8.683 1.00 94.69 161 GLU A C 1
ATOM 1246 O O . GLU A 1 161 ? -10.620 14.617 -9.416 1.00 94.69 161 GLU A O 1
ATOM 1251 N N . LEU A 1 162 ? -10.417 13.699 -7.373 1.00 93.81 162 LEU A N 1
ATOM 1252 C CA . LEU A 1 162 ? -11.324 14.625 -6.707 1.00 93.81 162 LEU A CA 1
ATOM 1253 C C . LEU A 1 162 ? -10.601 15.888 -6.238 1.00 93.81 162 LEU A C 1
ATOM 1255 O O . LEU A 1 162 ? -9.691 15.846 -5.408 1.00 93.81 162 LEU A O 1
ATOM 1259 N N . ALA A 1 163 ? -11.113 17.038 -6.682 1.00 91.56 163 ALA A N 1
ATOM 1260 C CA . ALA A 1 163 ? -10.631 18.348 -6.250 1.00 91.56 163 ALA A CA 1
ATOM 1261 C C . ALA A 1 163 ? -10.892 18.634 -4.758 1.00 91.56 163 ALA A C 1
ATOM 1263 O O . ALA A 1 163 ? -10.182 19.430 -4.147 1.00 91.56 163 ALA A O 1
ATOM 1264 N N . ALA A 1 164 ? -11.904 17.992 -4.171 1.00 93.25 164 ALA A N 1
ATOM 1265 C CA . ALA A 1 164 ? -12.208 18.055 -2.749 1.00 93.25 164 ALA A CA 1
ATOM 1266 C C . ALA A 1 164 ? -12.433 16.641 -2.213 1.00 93.25 164 ALA A C 1
ATOM 1268 O O . ALA A 1 164 ? -13.198 15.876 -2.799 1.00 93.25 164 ALA A O 1
ATOM 1269 N N . ALA A 1 165 ? -11.795 16.313 -1.089 1.00 96.38 165 ALA A N 1
ATOM 1270 C CA . ALA A 1 165 ? -11.909 14.988 -0.502 1.00 96.38 165 ALA A CA 1
ATOM 1271 C C . ALA A 1 165 ? -13.358 14.674 -0.078 1.00 96.38 165 ALA A C 1
ATOM 1273 O O . ALA A 1 165 ? -14.020 15.527 0.541 1.00 96.38 165 ALA A O 1
ATOM 1274 N N . PRO A 1 166 ? -13.844 13.446 -0.334 1.00 97.62 166 PRO A N 1
ATOM 1275 C CA . PRO A 1 166 ? -15.134 12.999 0.161 1.00 97.62 166 PRO A CA 1
ATOM 1276 C C . PRO A 1 166 ? -15.128 12.966 1.693 1.00 97.62 166 PRO A C 1
ATOM 1278 O O . PRO A 1 166 ? -14.078 12.984 2.342 1.00 97.62 166 PRO A O 1
ATOM 1281 N N . ARG A 1 167 ? -16.318 12.956 2.297 1.00 97.62 167 ARG A N 1
ATOM 1282 C CA . ARG A 1 167 ? -16.485 12.928 3.756 1.00 97.62 167 ARG A CA 1
ATOM 1283 C C . ARG A 1 167 ? -17.542 11.917 4.146 1.00 97.62 167 ARG A C 1
ATOM 1285 O O . ARG A 1 167 ? -18.622 11.900 3.562 1.00 97.62 167 ARG A O 1
ATOM 1292 N N . ARG A 1 168 ? -17.270 11.158 5.203 1.00 97.38 168 ARG A N 1
ATOM 1293 C CA . ARG A 1 168 ? -18.216 10.214 5.799 1.00 97.38 168 ARG A CA 1
ATOM 1294 C C . ARG A 1 168 ? -18.526 10.616 7.234 1.00 97.38 168 ARG A C 1
ATOM 1296 O O . ARG A 1 168 ? -17.648 11.036 7.988 1.00 97.38 168 ARG A O 1
ATOM 1303 N N . ARG A 1 169 ? -19.801 10.508 7.607 1.00 96.62 169 ARG A N 1
ATOM 1304 C CA . ARG A 1 169 ? -20.258 10.672 8.989 1.00 96.62 169 ARG A CA 1
ATOM 1305 C C . ARG A 1 169 ? -20.291 9.300 9.665 1.00 96.62 169 ARG A C 1
ATOM 1307 O O . ARG A 1 169 ? -20.934 8.392 9.151 1.00 96.62 169 ARG A O 1
ATOM 1314 N N . LEU A 1 170 ? -19.624 9.180 10.808 1.00 94.38 170 LEU A N 1
ATOM 1315 C CA . LEU A 1 170 ? -19.498 7.977 11.634 1.00 94.38 170 LEU A CA 1
ATOM 1316 C C . LEU A 1 170 ? -20.032 8.304 13.041 1.00 94.38 170 LEU A C 1
ATOM 1318 O O . LEU A 1 170 ? -19.260 8.537 13.972 1.00 94.38 170 LEU A O 1
ATOM 1322 N N . GLY A 1 171 ? -21.356 8.430 13.177 1.00 92.50 171 GLY A N 1
ATOM 1323 C CA . GLY A 1 171 ? -21.989 8.959 14.394 1.00 92.50 171 GLY A CA 1
ATOM 1324 C C . GLY A 1 171 ? -21.809 10.476 14.523 1.00 92.50 171 GLY A C 1
ATOM 1325 O O . GLY A 1 171 ? -22.225 11.239 13.638 1.00 92.50 171 GLY A O 1
ATOM 1326 N N . GLU A 1 172 ? -21.201 10.940 15.616 1.00 92.31 172 GLU A N 1
ATOM 1327 C CA . GLU A 1 172 ? -20.815 12.348 15.781 1.00 92.31 172 GLU A CA 1
ATOM 1328 C C . GLU A 1 172 ? -19.495 12.718 15.089 1.00 92.31 172 GLU A C 1
ATOM 1330 O O . GLU A 1 172 ? -19.223 13.901 14.882 1.00 92.31 172 GLU A O 1
ATOM 1335 N N . LEU A 1 173 ? -18.680 11.729 14.713 1.00 94.31 173 LEU A N 1
ATOM 1336 C CA . LEU A 1 173 ? -17.410 11.958 14.032 1.00 94.31 173 LEU A CA 1
ATOM 1337 C C . LEU A 1 173 ? -17.643 12.171 12.529 1.00 94.31 173 LEU A C 1
ATOM 1339 O O . LEU A 1 173 ? -18.439 11.473 11.897 1.00 94.31 173 LEU A O 1
ATOM 1343 N N . ARG A 1 174 ? -16.929 13.125 11.930 1.00 95.94 174 ARG A N 1
ATOM 1344 C CA . ARG A 1 174 ? -16.871 13.308 10.475 1.00 95.94 174 ARG A CA 1
ATOM 1345 C C . ARG A 1 174 ? -15.426 13.140 10.032 1.00 95.94 174 ARG A C 1
ATOM 1347 O O . ARG A 1 174 ? -14.572 13.873 10.516 1.00 95.94 174 ARG A O 1
ATOM 1354 N N . VAL A 1 175 ? -15.190 12.204 9.118 1.00 97.31 175 VAL A N 1
ATOM 1355 C CA . VAL A 1 175 ? -13.854 11.880 8.601 1.00 97.31 175 VAL A CA 1
ATOM 1356 C C . VAL A 1 175 ? -13.814 12.169 7.105 1.00 97.31 175 VAL A C 1
ATOM 1358 O O . VAL A 1 175 ? -14.761 11.823 6.391 1.00 97.31 175 VAL A O 1
ATOM 1361 N N . SER A 1 176 ? -12.767 12.843 6.630 1.00 97.56 176 SER A N 1
ATOM 1362 C CA . SER A 1 176 ? -12.529 13.072 5.200 1.00 97.56 176 SER A CA 1
ATOM 1363 C C . SER A 1 176 ? -11.566 12.054 4.590 1.00 97.56 176 SER A C 1
ATOM 1365 O O . SER A 1 176 ? -10.782 11.426 5.302 1.00 97.56 176 SER A O 1
ATOM 1367 N N . GLY A 1 177 ? -11.594 11.927 3.259 1.00 97.25 177 GLY A N 1
ATOM 1368 C CA . GLY A 1 177 ? -10.604 11.152 2.504 1.00 97.25 177 GLY A CA 1
ATOM 1369 C C . GLY A 1 177 ? -9.172 11.617 2.787 1.00 97.25 177 GLY A C 1
ATOM 1370 O O . GLY A 1 177 ? -8.291 10.786 2.964 1.00 97.25 177 GLY A O 1
ATOM 1371 N N . ASP A 1 178 ? -8.963 12.929 2.959 1.00 96.75 178 ASP A N 1
ATOM 1372 C CA . ASP A 1 178 ? -7.666 13.489 3.368 1.00 96.75 178 ASP A CA 1
ATOM 1373 C C . ASP A 1 178 ? -7.186 12.924 4.705 1.00 96.75 178 ASP A C 1
ATOM 1375 O O . ASP A 1 178 ? -6.042 12.506 4.804 1.00 96.75 178 ASP A O 1
ATOM 1379 N N . GLN A 1 179 ? -8.054 12.863 5.721 1.00 96.56 179 GLN A N 1
ATOM 1380 C CA . GLN A 1 179 ? -7.693 12.301 7.028 1.00 96.56 179 GLN A CA 1
ATOM 1381 C C . GLN A 1 179 ? -7.433 10.795 6.936 1.00 96.56 179 GLN A C 1
ATOM 1383 O O . GLN A 1 179 ? -6.499 10.290 7.551 1.00 96.56 179 GLN A O 1
ATOM 1388 N N . ALA A 1 180 ? -8.244 10.070 6.158 1.00 96.81 180 ALA A N 1
ATOM 1389 C CA . ALA A 1 180 ? -8.060 8.636 5.947 1.00 96.81 180 ALA A CA 1
ATOM 1390 C C . ALA A 1 180 ? -6.708 8.323 5.292 1.00 96.81 180 ALA A C 1
ATOM 1392 O O . ALA A 1 180 ? -5.993 7.437 5.757 1.00 96.81 180 ALA A O 1
ATOM 1393 N N . LEU A 1 181 ? -6.341 9.076 4.256 1.00 96.19 181 LEU A N 1
ATOM 1394 C CA . LEU A 1 181 ? -5.062 8.931 3.568 1.00 96.19 181 LEU A CA 1
ATOM 1395 C C . LEU A 1 181 ? -3.890 9.436 4.412 1.00 96.19 181 LEU A C 1
ATOM 1397 O O . LEU A 1 181 ? -2.840 8.810 4.396 1.00 96.19 181 LEU A O 1
ATOM 1401 N N . GLU A 1 182 ? -4.057 10.500 5.197 1.00 94.81 182 GLU A N 1
ATOM 1402 C CA . GLU A 1 182 ? -3.023 10.992 6.117 1.00 94.81 182 GLU A CA 1
ATOM 1403 C C . GLU A 1 182 ? -2.661 9.963 7.193 1.00 94.81 182 GLU A C 1
ATOM 1405 O O . GLU A 1 182 ? -1.488 9.791 7.506 1.00 94.81 182 GLU A O 1
ATOM 1410 N N . MET A 1 183 ? -3.634 9.205 7.707 1.00 94.44 183 MET A N 1
ATOM 1411 C CA . MET A 1 183 ? -3.348 8.107 8.641 1.00 94.44 183 MET A CA 1
ATOM 1412 C C . MET A 1 183 ? -2.457 7.016 8.024 1.00 94.44 183 MET A C 1
ATOM 1414 O O . MET A 1 183 ? -1.715 6.350 8.751 1.00 94.44 183 MET A O 1
ATOM 1418 N N . ILE A 1 184 ? -2.544 6.827 6.703 1.00 94.81 184 ILE A N 1
ATOM 1419 C CA . ILE A 1 184 ? -1.792 5.815 5.954 1.00 94.81 184 ILE A CA 1
ATOM 1420 C C . ILE A 1 184 ? -0.438 6.375 5.496 1.00 94.81 184 ILE A C 1
ATOM 1422 O O . ILE A 1 184 ? 0.577 5.717 5.668 1.00 94.81 184 ILE A O 1
ATOM 1426 N N . LEU A 1 185 ? -0.413 7.579 4.924 1.00 92.62 185 LEU A N 1
ATOM 1427 C CA . LEU A 1 185 ? 0.735 8.140 4.198 1.00 92.62 185 LEU A CA 1
ATOM 1428 C C . LEU A 1 185 ? 1.468 9.242 4.979 1.00 92.62 185 LEU A C 1
ATOM 1430 O O . LEU A 1 185 ? 2.641 9.498 4.742 1.00 92.62 185 LEU A O 1
ATOM 1434 N N . GLY A 1 186 ? 0.790 9.903 5.918 1.00 85.94 186 GLY A N 1
ATOM 1435 C CA . GLY A 1 186 ? 1.301 11.065 6.654 1.00 85.94 186 GLY A CA 1
ATOM 1436 C C . GLY A 1 186 ? 2.084 10.729 7.925 1.00 85.94 186 GLY A C 1
ATOM 1437 O O . GLY A 1 186 ? 2.528 11.632 8.627 1.00 85.94 186 GLY A O 1
ATOM 1438 N N . VAL A 1 187 ? 2.266 9.445 8.245 1.00 80.56 187 VAL A N 1
ATOM 1439 C CA . VAL A 1 187 ? 2.944 8.987 9.475 1.00 80.56 187 VAL A CA 1
ATOM 1440 C C . VAL A 1 187 ? 4.463 8.822 9.327 1.00 80.56 187 VAL A C 1
ATOM 1442 O O . VAL A 1 187 ? 5.125 8.325 10.238 1.00 80.56 187 VAL A O 1
ATOM 1445 N N . GLY A 1 188 ? 5.016 9.282 8.201 1.00 85.00 188 GLY A N 1
ATOM 1446 C CA . GLY A 1 188 ? 6.431 9.199 7.844 1.00 85.00 188 GLY A CA 1
ATOM 1447 C C . GLY A 1 188 ? 6.739 8.052 6.879 1.00 85.00 188 GLY A C 1
ATOM 1448 O O . GLY A 1 188 ? 5.875 7.250 6.541 1.00 85.00 188 GLY A O 1
ATOM 1449 N N . GLU A 1 189 ? 8.002 7.959 6.464 1.00 90.06 189 GLU A N 1
ATOM 1450 C CA . GLU A 1 189 ? 8.465 6.986 5.459 1.00 90.06 189 GLU A CA 1
ATOM 1451 C C . GLU A 1 189 ? 8.380 5.524 5.922 1.00 90.06 189 GLU A C 1
ATOM 1453 O O . GLU A 1 189 ? 8.480 4.606 5.116 1.00 90.06 189 GLU A O 1
ATOM 1458 N N . ARG A 1 190 ? 8.255 5.270 7.231 1.00 94.44 190 ARG A N 1
ATOM 1459 C CA . ARG A 1 190 ? 8.227 3.917 7.799 1.00 94.44 190 ARG A CA 1
ATOM 1460 C C . ARG A 1 190 ? 7.031 3.731 8.707 1.00 94.44 190 ARG A C 1
ATOM 1462 O O . ARG A 1 190 ? 6.980 4.273 9.811 1.00 9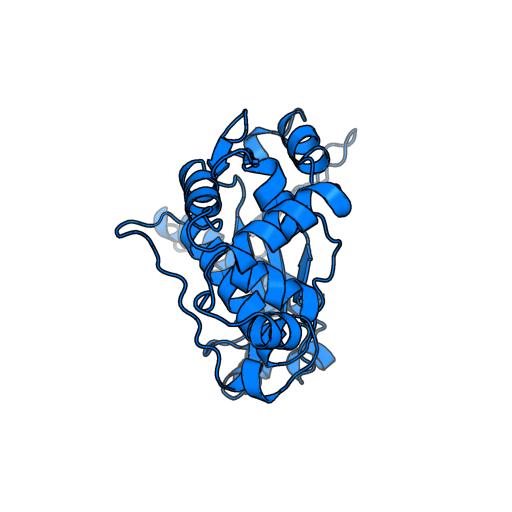4.44 190 ARG A O 1
ATOM 1469 N N . ILE A 1 191 ? 6.131 2.852 8.292 1.00 95.31 191 ILE A N 1
ATOM 1470 C CA . ILE A 1 191 ? 5.058 2.361 9.141 1.00 95.31 191 ILE A CA 1
ATOM 1471 C C . ILE A 1 191 ? 5.596 1.206 9.978 1.00 95.31 191 ILE A C 1
ATOM 1473 O O . ILE A 1 191 ? 5.859 0.109 9.479 1.00 95.31 191 ILE A O 1
ATOM 1477 N N . ILE A 1 192 ? 5.756 1.454 11.276 1.00 94.31 192 ILE A N 1
ATOM 1478 C CA . ILE A 1 192 ? 6.148 0.419 12.233 1.00 94.31 192 ILE A CA 1
ATOM 1479 C C . ILE A 1 192 ? 5.016 -0.605 12.438 1.00 94.31 192 ILE A C 1
ATOM 1481 O O . ILE A 1 192 ? 3.841 -0.241 12.341 1.00 94.31 192 ILE A O 1
ATOM 1485 N N . PRO A 1 193 ? 5.329 -1.862 12.815 1.00 93.88 193 PRO A N 1
ATOM 1486 C CA . PRO A 1 193 ? 4.331 -2.926 12.948 1.00 93.88 193 PRO A CA 1
ATOM 1487 C C . PRO A 1 193 ? 3.119 -2.565 13.814 1.00 93.88 193 PRO A C 1
ATOM 1489 O O . PRO A 1 193 ? 1.993 -2.899 13.464 1.00 93.88 193 PRO A O 1
ATOM 1492 N N . ASN A 1 194 ? 3.322 -1.858 14.926 1.00 91.69 194 ASN A N 1
ATOM 1493 C CA . ASN A 1 194 ? 2.224 -1.490 15.822 1.00 91.69 194 ASN A CA 1
ATOM 1494 C C . ASN A 1 194 ? 1.212 -0.568 15.125 1.00 91.69 194 ASN A C 1
ATOM 1496 O O . ASN A 1 194 ? 0.008 -0.784 15.246 1.00 91.69 194 ASN A O 1
ATOM 1500 N N . HIS A 1 195 ? 1.692 0.408 14.345 1.00 93.12 195 HIS A N 1
ATOM 1501 C CA . HIS A 1 195 ? 0.823 1.276 13.546 1.00 93.12 195 HIS A CA 1
ATOM 1502 C C . HIS A 1 195 ? 0.154 0.497 12.413 1.00 93.12 195 HIS A C 1
ATOM 1504 O O . HIS A 1 195 ? -1.042 0.668 12.197 1.00 93.12 195 HIS A O 1
ATOM 1510 N N . SER A 1 196 ? 0.867 -0.436 11.762 1.00 95.00 196 SER A N 1
ATOM 1511 C CA . SER A 1 196 ? 0.262 -1.339 10.770 1.00 95.00 196 SER A CA 1
ATOM 1512 C C . SER A 1 196 ? -0.939 -2.088 11.345 1.00 95.00 196 SER A C 1
ATOM 1514 O O . SER A 1 196 ? -1.991 -2.107 10.719 1.00 95.00 196 SER A O 1
ATOM 1516 N N . GLY A 1 197 ? -0.818 -2.653 12.551 1.00 94.62 197 GLY A N 1
ATOM 1517 C CA . GLY A 1 197 ? -1.920 -3.346 13.227 1.00 94.62 197 GLY A CA 1
ATOM 1518 C C . GLY A 1 197 ? -3.149 -2.453 13.431 1.00 94.62 197 GLY A C 1
ATOM 1519 O O . GLY A 1 197 ? -4.272 -2.865 13.141 1.00 94.62 197 GLY A O 1
ATOM 1520 N N . ILE A 1 198 ? -2.935 -1.206 13.860 1.00 94.12 198 ILE A N 1
ATOM 1521 C CA . ILE A 1 198 ? -4.014 -0.225 14.039 1.00 94.12 198 ILE A CA 1
ATOM 1522 C C . ILE A 1 198 ? -4.665 0.162 12.707 1.00 94.12 198 ILE A C 1
ATOM 1524 O O . ILE A 1 198 ? -5.891 0.213 12.627 1.00 94.12 198 ILE A O 1
ATOM 1528 N N . LEU A 1 199 ? -3.883 0.383 11.648 1.00 95.94 199 LEU A N 1
ATOM 1529 C CA . LEU A 1 199 ? -4.430 0.659 10.317 1.00 95.94 199 LEU A CA 1
ATOM 1530 C C . LEU A 1 199 ? -5.249 -0.525 9.791 1.00 95.94 199 LEU A C 1
ATOM 1532 O O . LEU A 1 199 ? -6.349 -0.332 9.278 1.00 95.94 199 LEU A O 1
ATOM 1536 N N . LEU A 1 200 ? -4.763 -1.755 9.967 1.00 97.12 200 LEU A N 1
ATOM 1537 C CA . LEU A 1 200 ? -5.493 -2.954 9.554 1.00 97.12 200 LEU A CA 1
ATOM 1538 C C . LEU A 1 200 ? -6.842 -3.068 10.278 1.00 97.12 200 LEU A C 1
ATOM 1540 O O . LEU A 1 200 ? -7.842 -3.374 9.630 1.00 97.12 200 LEU A O 1
ATOM 1544 N N . LEU A 1 201 ? -6.897 -2.740 11.576 1.00 95.44 201 LEU A N 1
ATOM 1545 C CA . LEU A 1 201 ? -8.158 -2.623 12.316 1.00 95.44 201 LEU A CA 1
ATOM 1546 C C . LEU A 1 201 ? -9.046 -1.516 11.737 1.00 95.44 201 LEU A C 1
ATOM 1548 O O . LEU A 1 201 ? -10.192 -1.770 11.372 1.00 95.44 201 LEU A O 1
ATOM 1552 N N . PHE A 1 202 ? -8.534 -0.292 11.596 1.00 96.19 202 PHE A N 1
ATOM 1553 C CA . PHE A 1 202 ? -9.315 0.859 11.124 1.00 96.19 202 PHE A CA 1
ATOM 1554 C C . PHE A 1 202 ? -9.885 0.692 9.722 1.00 96.19 202 PHE A C 1
ATOM 1556 O O . PHE A 1 202 ? -10.949 1.236 9.443 1.00 96.19 202 PHE A O 1
ATOM 1563 N N . PHE A 1 203 ? -9.236 -0.084 8.859 1.00 97.50 203 PHE A N 1
ATOM 156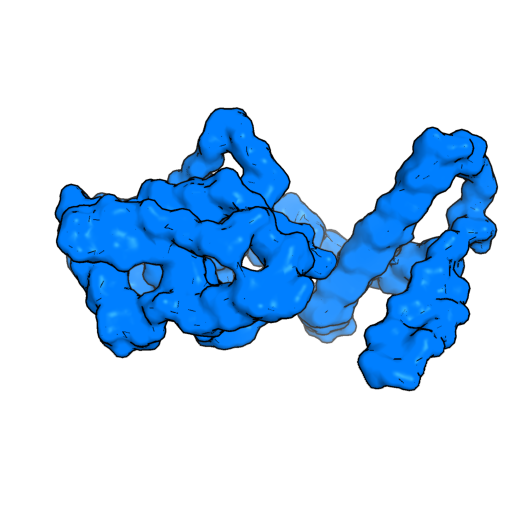4 C CA . PHE A 1 203 ? -9.704 -0.333 7.496 1.00 97.50 203 PHE A CA 1
ATOM 1565 C C . PHE A 1 203 ? -10.290 -1.737 7.297 1.00 97.50 203 PHE A C 1
ATOM 1567 O O . PHE A 1 203 ? -10.663 -2.087 6.182 1.00 97.50 203 PHE A O 1
ATOM 1574 N N . GLY A 1 204 ? -10.436 -2.521 8.372 1.00 96.19 204 GLY A N 1
ATOM 1575 C CA . GLY A 1 204 ? -11.202 -3.775 8.351 1.00 96.19 204 GLY A CA 1
ATOM 1576 C C . GLY A 1 204 ? -10.490 -4.868 7.562 1.00 96.19 204 GLY A C 1
ATOM 1577 O O . GLY A 1 204 ? -11.115 -5.767 7.013 1.00 96.19 204 GLY A O 1
ATOM 1578 N N . ALA A 1 205 ? -9.166 -4.754 7.474 1.00 97.38 205 ALA A N 1
ATOM 1579 C CA . ALA A 1 205 ? -8.306 -5.733 6.836 1.00 97.38 205 ALA A CA 1
ATOM 1580 C C . ALA A 1 205 ? -7.981 -6.915 7.761 1.00 97.38 205 ALA A C 1
ATOM 1582 O O . ALA A 1 205 ? -7.433 -7.912 7.297 1.00 97.38 205 ALA A O 1
ATOM 1583 N N . ILE A 1 206 ? -8.312 -6.796 9.047 1.00 96.25 206 ILE A N 1
ATOM 1584 C CA . ILE A 1 206 ? -8.392 -7.880 10.025 1.00 96.25 206 ILE A CA 1
ATOM 1585 C C . ILE A 1 206 ? -9.697 -7.727 10.819 1.00 96.25 206 ILE A C 1
ATOM 1587 O O . ILE A 1 206 ? -10.315 -6.658 10.791 1.00 96.25 206 ILE A O 1
ATOM 1591 N N . ASP A 1 207 ? -10.090 -8.786 11.526 1.00 93.75 207 ASP A N 1
ATOM 1592 C CA . ASP A 1 207 ? -11.317 -8.820 12.324 1.00 93.75 207 ASP A CA 1
ATOM 1593 C C . ASP A 1 207 ? -11.373 -7.689 13.367 1.00 93.75 207 ASP A C 1
ATOM 1595 O O . ASP A 1 207 ? -10.356 -7.287 13.941 1.00 93.75 207 ASP A O 1
ATOM 1599 N N . ARG A 1 208 ? -12.582 -7.175 13.590 1.00 93.38 208 ARG A N 1
ATOM 1600 C CA . ARG A 1 208 ? -12.900 -6.110 14.548 1.00 93.38 208 ARG A CA 1
ATOM 1601 C C . ARG A 1 208 ? -13.753 -6.583 15.708 1.00 93.38 208 ARG A C 1
ATOM 1603 O O . ARG A 1 208 ? -13.886 -5.823 16.670 1.00 93.38 208 ARG A O 1
ATOM 1610 N N . ASP A 1 209 ? -14.314 -7.786 15.626 1.00 91.50 209 ASP A N 1
ATOM 1611 C CA . ASP A 1 209 ? -15.025 -8.404 16.738 1.00 91.50 209 ASP A CA 1
ATOM 1612 C C . ASP A 1 209 ? -14.008 -8.917 17.767 1.00 91.50 209 ASP A C 1
ATOM 1614 O O . ASP A 1 209 ? -13.670 -10.096 17.855 1.00 91.50 209 ASP A O 1
ATOM 1618 N N . LEU A 1 210 ? -13.407 -7.959 18.473 1.00 89.69 210 LEU A N 1
ATOM 1619 C CA . LEU A 1 210 ? -12.280 -8.159 19.368 1.00 89.69 210 LEU A CA 1
ATOM 1620 C C . LEU A 1 210 ? -12.549 -7.499 20.713 1.00 89.69 210 LEU A C 1
ATOM 1622 O O . LEU A 1 210 ? -13.041 -6.371 20.806 1.00 89.69 210 LEU A O 1
ATOM 1626 N N . GLU A 1 211 ? -12.113 -8.166 21.770 1.00 90.50 211 GLU A N 1
ATOM 1627 C CA . GLU A 1 211 ? -12.080 -7.601 23.107 1.00 90.50 211 GLU A CA 1
ATOM 1628 C C . GLU A 1 211 ? -10.947 -6.572 23.257 1.00 90.50 211 GLU A C 1
ATOM 1630 O O . GLU A 1 211 ? -9.952 -6.564 22.526 1.00 90.50 211 GLU A O 1
ATOM 1635 N N . ALA A 1 212 ? -11.056 -5.708 24.269 1.00 88.88 212 ALA A N 1
ATOM 1636 C CA . ALA A 1 212 ? -10.085 -4.642 24.515 1.00 88.88 212 ALA A CA 1
ATOM 1637 C C . ALA A 1 212 ? -8.643 -5.161 24.677 1.00 88.88 212 ALA A C 1
ATOM 1639 O O . ALA A 1 212 ? -7.706 -4.527 24.190 1.00 88.88 212 ALA A O 1
ATOM 1640 N N . GLN A 1 213 ? -8.463 -6.319 25.322 1.00 89.69 213 GLN A N 1
ATOM 1641 C CA . GLN A 1 213 ? -7.150 -6.950 25.464 1.00 89.69 213 GLN A CA 1
ATOM 1642 C C . GLN A 1 213 ? -6.578 -7.367 24.104 1.00 89.69 213 GLN A C 1
ATOM 1644 O O . GLN A 1 213 ? -5.407 -7.118 23.831 1.00 89.69 213 GLN A O 1
ATOM 1649 N N . GLN A 1 214 ? -7.403 -7.928 23.219 1.00 89.88 214 GLN A N 1
ATOM 1650 C CA . GLN A 1 214 ? -6.960 -8.340 21.890 1.00 89.88 214 GLN A CA 1
ATOM 1651 C C . GLN A 1 214 ? -6.550 -7.132 21.041 1.00 89.88 214 GLN A C 1
ATOM 1653 O O . GLN A 1 214 ? -5.538 -7.170 20.346 1.00 89.88 214 GLN A O 1
ATOM 1658 N N . ILE A 1 215 ? -7.274 -6.016 21.151 1.00 88.94 215 ILE A N 1
ATOM 1659 C CA . ILE A 1 215 ? -6.904 -4.754 20.491 1.00 88.94 215 ILE A CA 1
ATOM 1660 C C . ILE A 1 215 ? -5.552 -4.242 21.014 1.00 88.94 215 ILE A C 1
ATOM 1662 O O . ILE A 1 215 ? -4.693 -3.830 20.229 1.00 88.94 215 ILE A O 1
ATOM 1666 N N . GLN A 1 216 ? -5.321 -4.306 22.329 1.00 87.56 216 GLN A N 1
ATOM 1667 C CA . GLN A 1 216 ? -4.021 -3.955 22.907 1.00 87.56 216 GLN A CA 1
ATOM 1668 C C . GLN A 1 216 ? -2.913 -4.879 22.393 1.00 87.56 216 GLN A C 1
ATOM 1670 O O . GLN A 1 216 ? -1.846 -4.395 22.018 1.00 87.56 216 GLN A O 1
ATOM 1675 N N . GLU A 1 217 ? -3.161 -6.182 22.305 1.00 89.00 217 GLU A N 1
ATOM 1676 C CA . GLU A 1 217 ? -2.241 -7.192 21.766 1.00 89.00 217 GLU A CA 1
ATOM 1677 C C . GLU A 1 217 ? -1.954 -7.027 20.262 1.00 89.00 217 GLU A C 1
ATOM 1679 O O . GLU A 1 217 ? -0.890 -7.423 19.802 1.00 89.00 217 GLU A O 1
ATOM 1684 N N . ILE A 1 218 ? -2.837 -6.394 19.483 1.00 86.81 218 ILE A N 1
ATOM 1685 C CA . ILE A 1 218 ? -2.540 -5.996 18.091 1.00 86.81 218 ILE A CA 1
ATOM 1686 C C . ILE A 1 218 ? -1.520 -4.856 18.059 1.00 86.81 218 ILE A C 1
ATOM 1688 O O . ILE A 1 218 ? -0.601 -4.851 17.230 1.00 86.81 218 ILE A O 1
ATOM 1692 N N . SER A 1 219 ? -1.702 -3.889 18.961 1.00 78.50 219 SER A N 1
ATOM 1693 C CA . SER A 1 219 ? -0.864 -2.691 19.070 1.00 78.50 219 SER A CA 1
ATOM 1694 C C . SER A 1 219 ? 0.455 -2.923 19.813 1.00 78.50 219 SER A C 1
ATOM 1696 O O . SER A 1 219 ? 1.394 -2.148 19.663 1.00 78.50 219 SER A O 1
ATOM 1698 N N . SER A 1 220 ? 0.531 -3.982 20.615 1.00 71.75 220 SER A N 1
ATOM 1699 C CA . SER A 1 220 ? 1.727 -4.452 21.307 1.00 71.75 220 SER A CA 1
ATOM 1700 C C . SER A 1 220 ? 2.270 -5.675 20.572 1.00 71.75 220 SER A C 1
ATOM 1702 O O . SER A 1 220 ? 1.590 -6.304 19.775 1.00 71.75 220 SER A O 1
ATOM 1704 N N . TYR A 1 221 ? 3.546 -5.993 20.721 1.00 69.00 221 TYR A N 1
ATOM 1705 C CA . TYR A 1 221 ? 4.190 -7.051 19.942 1.00 69.00 221 TYR A CA 1
ATOM 1706 C C . TYR A 1 221 ? 3.803 -8.468 20.432 1.00 69.00 221 TYR A C 1
ATOM 1708 O O . TYR A 1 221 ? 4.669 -9.237 20.833 1.00 69.00 221 TYR A O 1
ATOM 1716 N N . ALA A 1 222 ? 2.513 -8.827 20.438 1.00 77.19 222 ALA A N 1
ATOM 1717 C CA . ALA A 1 222 ? 2.040 -10.156 20.834 1.00 77.19 222 ALA A CA 1
ATOM 1718 C C . ALA A 1 222 ? 2.081 -11.136 19.633 1.00 77.19 222 ALA A C 1
ATOM 1720 O O . ALA A 1 222 ? 1.300 -10.977 18.685 1.00 77.19 222 ALA A O 1
ATOM 1721 N N . PRO A 1 223 ? 2.965 -12.159 19.628 1.00 74.94 223 PRO A N 1
ATOM 1722 C CA . PRO A 1 223 ? 3.123 -13.071 18.488 1.00 74.94 223 PRO A CA 1
ATOM 1723 C C . PRO A 1 223 ? 1.853 -13.872 18.167 1.00 74.94 223 PRO A C 1
ATOM 1725 O O . PRO A 1 223 ? 1.545 -14.107 16.996 1.00 74.94 223 PRO A O 1
ATOM 1728 N N . ASP A 1 224 ? 1.088 -14.245 19.193 1.00 77.44 224 ASP A N 1
ATOM 1729 C CA . ASP A 1 224 ? -0.046 -15.169 19.078 1.00 77.44 224 ASP A CA 1
ATOM 1730 C C . ASP A 1 224 ? -1.235 -14.570 18.325 1.00 77.44 224 ASP A C 1
ATOM 1732 O O . ASP A 1 224 ? -1.907 -15.259 17.554 1.00 77.44 224 ASP A O 1
ATOM 1736 N N . ILE A 1 225 ? -1.519 -13.279 18.525 1.00 75.19 225 ILE A N 1
ATOM 1737 C CA . ILE A 1 225 ? -2.571 -12.592 17.766 1.00 75.19 225 ILE A CA 1
ATOM 1738 C C . ILE A 1 225 ? -2.168 -12.439 16.313 1.00 75.19 225 ILE A C 1
ATOM 1740 O O . ILE A 1 225 ? -2.975 -12.716 15.427 1.00 75.19 225 ILE A O 1
ATOM 1744 N N . ARG A 1 226 ? -0.914 -12.055 16.057 1.00 77.38 226 ARG A N 1
ATOM 1745 C CA . ARG A 1 226 ? -0.418 -11.927 14.689 1.00 77.38 226 ARG A CA 1
ATOM 1746 C C . ARG A 1 226 ? -0.606 -13.240 13.965 1.00 77.38 226 ARG A C 1
ATOM 1748 O O . ARG A 1 226 ? -1.223 -13.246 12.913 1.00 77.38 226 ARG A O 1
ATOM 1755 N N . GLN A 1 227 ? -0.178 -14.363 14.533 1.00 79.25 227 GLN A N 1
ATOM 1756 C CA . GLN A 1 227 ? -0.312 -15.665 13.878 1.00 79.25 227 GLN A CA 1
ATOM 1757 C C . GLN A 1 227 ? -1.766 -16.049 13.565 1.00 79.25 227 GLN A C 1
ATOM 1759 O O . GLN A 1 227 ? -2.009 -16.551 12.467 1.00 79.25 227 GLN A O 1
ATOM 1764 N N . ARG A 1 228 ? -2.717 -15.739 14.455 1.00 83.81 228 ARG A N 1
ATOM 1765 C CA . ARG A 1 228 ? -4.133 -16.122 14.312 1.00 83.81 228 ARG A CA 1
ATOM 1766 C C . ARG A 1 228 ? -4.971 -15.182 13.446 1.00 83.81 228 ARG A C 1
ATOM 1768 O O . ARG A 1 228 ? -5.912 -15.647 12.814 1.00 83.81 228 ARG A O 1
ATOM 1775 N N . ALA A 1 229 ? -4.650 -13.892 13.404 1.00 88.94 229 ALA A N 1
ATOM 1776 C CA . ALA A 1 229 ? -5.424 -12.921 12.639 1.00 88.94 229 ALA A CA 1
ATOM 1777 C C . ALA A 1 229 ? -5.380 -13.242 11.139 1.00 88.94 229 ALA A C 1
ATOM 1779 O O . ALA A 1 229 ? -4.295 -13.364 10.559 1.00 88.94 229 ALA A O 1
ATOM 1780 N N . ALA A 1 230 ? -6.552 -13.360 10.517 1.00 94.06 230 ALA A N 1
ATOM 1781 C CA . ALA A 1 230 ? -6.713 -13.546 9.080 1.00 94.06 230 ALA A CA 1
ATOM 1782 C C . ALA A 1 230 ? -6.842 -12.192 8.370 1.00 94.06 230 ALA A C 1
ATOM 1784 O O . ALA A 1 230 ? -7.352 -11.236 8.949 1.00 94.06 230 ALA A O 1
ATOM 1785 N N . PHE A 1 231 ? -6.382 -12.117 7.120 1.00 96.25 231 PHE A N 1
ATOM 1786 C CA . PHE A 1 231 ? -6.627 -10.956 6.268 1.00 96.25 231 PHE A CA 1
ATOM 1787 C C . PHE A 1 231 ? -8.035 -11.052 5.665 1.00 96.25 231 PHE A C 1
ATOM 1789 O O . PHE A 1 231 ? -8.335 -12.039 4.994 1.00 96.25 231 PHE A O 1
ATOM 1796 N N . THR A 1 232 ? -8.885 -10.054 5.910 1.00 95.88 232 THR A N 1
ATOM 1797 C CA . THR A 1 232 ? -10.335 -10.100 5.617 1.00 95.88 232 THR A CA 1
ATOM 1798 C C . THR A 1 232 ? -10.819 -8.954 4.729 1.00 95.88 232 THR A C 1
ATOM 1800 O O . THR A 1 232 ? -12.011 -8.671 4.679 1.00 95.88 232 THR A O 1
ATOM 1803 N N . LEU A 1 233 ? -9.912 -8.239 4.060 1.00 95.38 233 LEU A N 1
ATOM 1804 C CA . LEU A 1 233 ? -10.296 -7.072 3.273 1.00 95.38 233 LEU A CA 1
ATOM 1805 C C . LEU A 1 233 ? -11.052 -7.475 2.000 1.00 95.38 233 LEU A C 1
ATOM 1807 O O . LEU A 1 233 ? -10.452 -7.984 1.051 1.00 95.38 233 LEU A O 1
ATOM 1811 N N . ASP A 1 234 ? -12.346 -7.172 1.962 1.00 92.75 234 ASP A N 1
ATOM 1812 C CA . ASP A 1 234 ? -13.191 -7.447 0.804 1.00 92.75 234 ASP A CA 1
ATOM 1813 C C . ASP A 1 234 ? -13.092 -6.355 -0.268 1.00 92.75 234 ASP A C 1
ATOM 1815 O O . ASP A 1 234 ? -13.123 -5.145 -0.001 1.00 92.75 234 ASP A O 1
ATOM 1819 N N . LEU A 1 235 ? -13.023 -6.801 -1.522 1.00 95.94 235 LEU A N 1
ATOM 1820 C CA . LEU A 1 235 ? -13.104 -5.930 -2.687 1.00 95.94 235 LEU A CA 1
ATOM 1821 C C . LEU A 1 235 ? -14.562 -5.784 -3.144 1.00 95.94 235 LEU A C 1
ATOM 1823 O O . LEU A 1 235 ? -15.314 -6.760 -3.116 1.00 95.94 235 LEU A O 1
ATOM 1827 N N . PRO A 1 236 ? -14.975 -4.596 -3.625 1.00 94.88 236 PRO A N 1
ATOM 1828 C CA . PRO A 1 236 ? -16.266 -4.454 -4.289 1.00 94.88 236 PRO A CA 1
ATOM 1829 C C . PRO A 1 236 ? -16.317 -5.327 -5.552 1.00 94.88 236 PRO A C 1
ATOM 1831 O O . PRO A 1 236 ? -15.280 -5.679 -6.106 1.00 94.88 236 PRO A O 1
ATOM 1834 N N . ALA A 1 237 ? -17.522 -5.629 -6.048 1.00 94.62 237 ALA A N 1
ATOM 1835 C CA . ALA A 1 237 ? -17.717 -6.523 -7.197 1.00 94.62 237 ALA A CA 1
ATOM 1836 C C . ALA A 1 237 ? -16.955 -6.085 -8.464 1.00 94.62 237 ALA A C 1
ATOM 1838 O O . ALA A 1 237 ? -16.458 -6.923 -9.209 1.00 94.62 237 ALA A O 1
ATOM 1839 N N . ASN A 1 238 ? -16.836 -4.772 -8.683 1.00 94.75 238 ASN A N 1
ATOM 1840 C CA . ASN A 1 238 ? -16.104 -4.178 -9.799 1.00 94.75 238 ASN A CA 1
ATOM 1841 C C . ASN A 1 238 ? -15.091 -3.158 -9.257 1.00 94.75 238 ASN A C 1
ATOM 1843 O O . ASN A 1 238 ? -15.346 -1.954 -9.327 1.00 94.75 238 ASN A O 1
ATOM 1847 N N . PRO A 1 239 ? -13.968 -3.604 -8.666 1.00 96.56 239 PRO A N 1
ATOM 1848 C CA . PRO A 1 239 ? -12.966 -2.684 -8.160 1.00 96.56 239 PRO A CA 1
ATOM 1849 C C . PRO A 1 239 ? -12.254 -2.028 -9.343 1.00 96.56 239 PRO A C 1
ATOM 1851 O O . PRO A 1 239 ? -11.988 -2.676 -10.361 1.00 96.56 239 PRO A O 1
ATOM 1854 N N . ASP A 1 240 ? -11.909 -0.753 -9.221 1.00 97.38 240 ASP A N 1
ATOM 1855 C CA . ASP A 1 240 ? -11.021 -0.118 -10.189 1.00 97.38 240 ASP A CA 1
ATOM 1856 C C . ASP A 1 240 ? -9.548 -0.484 -9.909 1.00 97.38 240 ASP A C 1
ATOM 1858 O O . ASP A 1 240 ? -9.230 -1.302 -9.038 1.00 97.38 240 ASP A O 1
ATOM 1862 N N . GLY A 1 241 ? -8.628 0.072 -10.703 1.00 97.06 241 GLY A N 1
ATOM 1863 C CA . GLY A 1 241 ? -7.195 -0.167 -10.512 1.00 97.06 241 GLY A CA 1
ATOM 1864 C C . GLY A 1 241 ? -6.687 0.323 -9.156 1.00 97.06 241 GLY A C 1
ATOM 1865 O O . GLY A 1 241 ? -5.952 -0.403 -8.491 1.00 97.06 241 GLY A O 1
ATOM 1866 N N . CYS A 1 242 ? -7.126 1.507 -8.727 1.00 97.56 242 CYS A N 1
ATOM 1867 C CA . CYS A 1 242 ? -6.662 2.145 -7.499 1.00 97.56 242 CYS A CA 1
ATOM 1868 C C . CYS A 1 242 ? -7.125 1.377 -6.247 1.00 97.56 242 CYS A C 1
ATOM 1870 O O . CYS A 1 242 ? -6.329 1.146 -5.340 1.00 97.56 242 CYS A O 1
ATOM 1872 N N . ILE A 1 243 ? -8.365 0.871 -6.223 1.00 98.44 243 ILE A N 1
ATOM 1873 C CA . ILE A 1 243 ? -8.881 0.012 -5.143 1.00 98.44 243 ILE A CA 1
ATOM 1874 C C . ILE A 1 243 ? -8.056 -1.273 -5.022 1.00 98.44 243 ILE A C 1
ATOM 1876 O O . ILE A 1 243 ? -7.686 -1.663 -3.914 1.00 98.44 243 ILE A O 1
ATOM 1880 N N . ARG A 1 244 ? -7.731 -1.934 -6.143 1.00 98.06 244 ARG A N 1
ATOM 1881 C CA . ARG A 1 244 ? -6.887 -3.145 -6.119 1.00 98.06 244 ARG A CA 1
ATOM 1882 C C . ARG A 1 244 ? -5.498 -2.857 -5.556 1.00 98.06 244 ARG A C 1
ATOM 1884 O O . ARG A 1 244 ? -4.974 -3.657 -4.785 1.00 98.06 244 ARG A O 1
ATOM 1891 N N . GLU A 1 245 ? -4.916 -1.726 -5.929 1.00 97.81 245 GLU A N 1
ATOM 1892 C CA . GLU A 1 245 ? -3.594 -1.304 -5.466 1.00 97.81 245 GLU A CA 1
ATOM 1893 C C . GLU A 1 245 ? -3.591 -0.939 -3.978 1.00 97.81 245 GLU A C 1
ATOM 1895 O O . GLU A 1 245 ? -2.714 -1.389 -3.242 1.00 97.81 245 GLU A O 1
ATOM 1900 N N . LEU A 1 246 ? -4.609 -0.224 -3.495 1.00 98.12 246 LEU A N 1
ATOM 1901 C CA . LEU A 1 246 ? -4.773 0.052 -2.066 1.00 98.12 246 LEU A CA 1
ATOM 1902 C C . LEU A 1 246 ? -5.017 -1.225 -1.257 1.00 98.12 246 LEU A C 1
ATOM 1904 O O . LEU A 1 246 ? -4.445 -1.395 -0.183 1.00 98.12 246 LEU A O 1
ATOM 1908 N N . ALA A 1 247 ? -5.817 -2.162 -1.763 1.00 98.00 247 ALA A N 1
ATOM 1909 C CA . ALA A 1 247 ? -5.983 -3.457 -1.110 1.00 98.00 247 ALA A CA 1
ATOM 1910 C C . ALA A 1 247 ? -4.667 -4.250 -1.075 1.00 98.00 247 ALA A C 1
ATOM 1912 O O . ALA A 1 247 ? -4.344 -4.876 -0.063 1.00 98.00 247 ALA A O 1
ATOM 1913 N N . ALA A 1 248 ? -3.859 -4.172 -2.137 1.00 97.56 248 ALA A N 1
ATOM 1914 C CA . ALA A 1 248 ? -2.517 -4.742 -2.149 1.00 97.56 248 ALA A CA 1
ATOM 1915 C C . ALA A 1 248 ? -1.580 -4.046 -1.143 1.00 97.56 248 ALA A C 1
ATOM 1917 O O . ALA A 1 248 ? -0.766 -4.736 -0.526 1.00 97.56 248 ALA A O 1
ATOM 1918 N N . LEU A 1 249 ? -1.707 -2.730 -0.932 1.00 97.81 249 LEU A N 1
ATOM 1919 C CA . LEU A 1 249 ? -1.000 -1.994 0.123 1.00 97.81 249 LEU A CA 1
ATOM 1920 C C . LEU A 1 249 ? -1.417 -2.484 1.519 1.00 97.81 249 LEU A C 1
ATOM 1922 O O . LEU A 1 249 ? -0.550 -2.782 2.340 1.00 97.81 249 LEU A O 1
ATOM 1926 N N . PHE A 1 250 ? -2.715 -2.670 1.782 1.00 98.25 250 PHE A N 1
ATOM 1927 C CA . PHE A 1 250 ? -3.183 -3.254 3.046 1.00 98.25 250 PHE A CA 1
ATOM 1928 C C . PHE A 1 250 ? -2.707 -4.692 3.243 1.00 98.25 250 PHE A C 1
ATOM 1930 O O . PHE A 1 250 ? -2.334 -5.070 4.352 1.00 98.25 250 PHE A O 1
ATOM 1937 N N . HIS A 1 251 ? -2.647 -5.494 2.181 1.00 97.88 251 HIS A N 1
ATOM 1938 C CA . HIS A 1 251 ? -2.071 -6.831 2.278 1.00 97.88 251 HIS A CA 1
ATOM 1939 C C . HIS A 1 251 ? -0.563 -6.772 2.587 1.00 97.88 251 HIS A C 1
ATOM 1941 O O . HIS A 1 251 ? -0.064 -7.572 3.376 1.00 97.88 251 HIS A O 1
ATOM 1947 N N . ALA A 1 252 ? 0.171 -5.799 2.033 1.00 97.94 252 ALA A N 1
ATOM 1948 C CA . ALA A 1 252 ? 1.573 -5.575 2.387 1.00 97.94 252 ALA A CA 1
ATOM 1949 C C . ALA A 1 252 ? 1.734 -5.132 3.853 1.00 97.94 252 ALA A C 1
ATOM 1951 O O . ALA A 1 252 ? 2.593 -5.673 4.549 1.00 97.94 252 ALA A O 1
ATOM 1952 N N . LEU A 1 253 ? 0.870 -4.234 4.348 1.00 97.19 253 LEU A N 1
ATOM 1953 C CA . LEU A 1 253 ? 0.792 -3.860 5.768 1.00 97.19 253 LEU A CA 1
ATOM 1954 C C . LEU A 1 253 ? 0.544 -5.080 6.660 1.00 97.19 253 LEU A C 1
ATOM 1956 O O . LEU A 1 253 ? 1.226 -5.247 7.670 1.00 97.19 253 LEU A O 1
ATOM 1960 N N . TYR A 1 254 ? -0.394 -5.947 6.272 1.00 97.50 254 TYR A N 1
ATOM 1961 C CA . TYR A 1 254 ? -0.705 -7.184 6.984 1.00 97.50 254 TYR A CA 1
ATOM 1962 C C . TYR A 1 254 ? 0.508 -8.107 7.064 1.00 97.50 254 TYR A C 1
ATOM 1964 O O . TYR A 1 254 ? 0.876 -8.547 8.151 1.00 97.50 254 TYR A O 1
ATOM 1972 N N . VAL A 1 255 ? 1.191 -8.350 5.946 1.00 96.94 255 VAL A N 1
ATOM 1973 C CA . VAL A 1 255 ? 2.383 -9.209 5.930 1.00 96.94 255 VAL A CA 1
ATOM 1974 C C . VAL A 1 255 ? 3.535 -8.589 6.727 1.00 96.94 255 VAL A C 1
ATOM 1976 O O . VAL A 1 255 ? 4.175 -9.294 7.507 1.00 96.94 255 VAL A O 1
ATOM 1979 N N . ALA A 1 256 ? 3.772 -7.281 6.606 1.00 96.50 256 ALA A N 1
ATOM 1980 C CA . ALA A 1 256 ? 4.773 -6.568 7.401 1.00 96.50 256 ALA A CA 1
ATOM 1981 C C . ALA A 1 256 ? 4.482 -6.676 8.909 1.00 96.50 256 ALA A C 1
ATOM 1983 O O . ALA A 1 256 ? 5.368 -7.011 9.699 1.00 96.50 256 ALA A O 1
ATOM 1984 N N . TRP A 1 257 ? 3.217 -6.501 9.305 1.00 96.12 257 TRP A N 1
ATOM 1985 C CA . TRP A 1 257 ? 2.757 -6.677 10.683 1.00 96.12 257 TRP A CA 1
ATOM 1986 C C . TRP A 1 257 ? 2.971 -8.111 11.188 1.00 96.12 257 TRP A C 1
ATOM 1988 O O . TRP A 1 257 ? 3.564 -8.299 12.256 1.00 96.12 257 TRP A O 1
ATOM 1998 N N . LYS A 1 258 ? 2.581 -9.124 10.400 1.00 94.94 258 LYS A N 1
ATOM 1999 C CA . LYS A 1 258 ? 2.786 -10.553 10.711 1.00 94.94 258 LYS A CA 1
ATOM 2000 C C . LYS A 1 258 ? 4.259 -10.902 10.907 1.00 94.94 258 LYS A C 1
ATOM 2002 O O . LYS A 1 258 ? 4.586 -11.646 11.826 1.00 94.94 258 LYS A O 1
ATOM 2007 N N . LEU A 1 259 ? 5.131 -10.355 10.061 1.00 94.31 259 LEU A N 1
ATOM 2008 C CA . LEU A 1 259 ? 6.581 -10.570 10.104 1.00 94.31 259 LEU A CA 1
ATOM 2009 C C . LEU A 1 259 ? 7.303 -9.678 11.116 1.00 94.31 259 LEU A C 1
ATOM 2011 O O . LEU A 1 259 ? 8.498 -9.856 11.331 1.00 94.31 259 LEU A O 1
ATOM 2015 N N . ASN A 1 260 ? 6.591 -8.736 11.736 1.00 94.38 260 ASN A N 1
ATOM 2016 C CA . ASN A 1 260 ? 7.151 -7.735 12.636 1.00 94.38 260 ASN A CA 1
ATOM 2017 C C . ASN A 1 260 ? 8.299 -6.924 12.030 1.00 94.38 260 ASN A C 1
ATOM 2019 O O . ASN A 1 260 ? 9.325 -6.689 12.665 1.00 94.38 260 ASN A O 1
ATOM 2023 N N . VAL A 1 261 ? 8.108 -6.480 10.796 1.00 95.44 261 VAL A N 1
ATOM 2024 C CA . VAL A 1 261 ? 9.039 -5.582 10.116 1.00 95.44 261 VAL A CA 1
ATOM 2025 C C . VAL A 1 261 ? 8.302 -4.320 9.680 1.00 95.44 261 VAL A C 1
ATOM 2027 O O . VAL A 1 261 ? 7.088 -4.375 9.465 1.00 95.44 261 VAL A O 1
ATOM 2030 N N . PRO A 1 262 ? 8.988 -3.174 9.560 1.00 96.50 262 PRO A N 1
ATOM 2031 C CA . PRO A 1 262 ? 8.363 -1.977 9.024 1.00 96.50 262 PRO A CA 1
ATOM 2032 C C . PRO A 1 262 ? 7.903 -2.167 7.574 1.00 96.50 262 PRO A C 1
ATOM 2034 O O . PRO A 1 262 ? 8.472 -2.957 6.810 1.00 96.50 262 PRO A O 1
ATOM 2037 N N . LEU A 1 263 ? 6.884 -1.405 7.189 1.00 97.19 263 LEU A N 1
ATOM 2038 C CA . LEU A 1 263 ? 6.571 -1.137 5.791 1.00 97.19 263 LEU A CA 1
ATOM 2039 C C . LEU A 1 263 ? 7.113 0.253 5.450 1.00 97.19 263 LEU A C 1
ATOM 2041 O O . LEU A 1 263 ? 6.687 1.241 6.045 1.00 97.19 263 LEU A O 1
ATOM 2045 N N . PHE A 1 264 ? 8.048 0.323 4.512 1.00 96.56 264 PHE A N 1
ATOM 2046 C CA . PHE A 1 264 ? 8.505 1.583 3.941 1.00 96.56 264 PHE A CA 1
ATOM 2047 C C . PHE A 1 264 ? 7.479 2.093 2.923 1.00 96.56 264 PHE A C 1
ATOM 2049 O O . PHE A 1 264 ? 6.965 1.288 2.142 1.00 96.56 264 PHE A O 1
ATOM 2056 N N . ILE A 1 265 ? 7.194 3.394 2.935 1.00 94.25 265 ILE A N 1
ATOM 2057 C CA . ILE A 1 265 ? 6.327 4.094 1.986 1.00 94.25 265 ILE A CA 1
ATOM 2058 C C . ILE A 1 265 ? 7.065 5.320 1.443 1.00 94.25 265 ILE A C 1
ATOM 2060 O O . ILE A 1 265 ? 7.581 6.121 2.219 1.00 94.25 265 ILE A O 1
ATOM 2064 N N . ASP A 1 266 ? 7.057 5.472 0.121 1.00 91.19 266 ASP A N 1
ATOM 2065 C CA . ASP A 1 266 ? 7.530 6.660 -0.600 1.00 91.19 266 ASP A CA 1
ATOM 2066 C C . ASP A 1 266 ? 6.350 7.225 -1.402 1.00 91.19 266 ASP A C 1
ATOM 2068 O O . ASP A 1 266 ? 5.909 6.588 -2.361 1.00 91.19 266 ASP A O 1
ATOM 2072 N N . ALA A 1 267 ? 5.760 8.332 -0.933 1.00 82.69 267 ALA A N 1
ATOM 2073 C CA . ALA A 1 267 ? 4.456 8.855 -1.369 1.00 82.69 267 ALA A CA 1
ATOM 2074 C C . ALA A 1 267 ? 4.537 10.254 -1.988 1.00 82.69 267 ALA A C 1
ATOM 2076 O O . ALA A 1 267 ? 5.224 11.123 -1.408 1.00 82.69 267 ALA A O 1
#